Protein AF-A0A7W4KQS0-F1 (afdb_monomer_lite)

Radius of gyration: 31.92 Å; chains: 1; bounding box: 51×74×109 Å

pLDDT: mean 87.07, std 21.76, range [24.72, 98.94]

Foldseek 3Di:
DDWDWDWDQDPVVRDIDIDTDDDDDDDDDDDDDDDDDDDDDDPDDPPPPPPPPAAEAEQAEAALVDEAEFDANHEYEAYEYHNGEYHFDANGEYECYEYCAHEYEFDANGEYENYEPNAHEYEFEANGEYECYEDQAYEYEFEHNGEYENYEYNHYEYEFEHCGEYECYEYCAYEYEFEHLGEYEAYEYQAYEYEFEANGEYEAYEYQAHEYEFEANGEYECYEYNAHEYEFYANGEYECYEFAQHEYEFYANGEYENYEFHANGEYEFDANGEYECYEAAANGEYEFEQNGEYEQYHYHNGDYAYEPNGYYHYDPPDPDDPHPHDDDDD

Secondary structure (DSSP, 8-state):
----EEEEEETTTTEEEEEE-----------------------------PPPP--EEES-EEETT-EEEE-TT-EEES-EEEEEEEEE-TT-EEES-EEEEEEEEE-TT-EEES-EESSSEEEE-TT-EEES-EESSSEEEE-TT-EEES-EESSSEEEE-TT-EEES-EESSSEEEE-TT-EEES-EESSSEEEE-TT-EEES-EESSSEEEE-TT-EEES-EESSSEEEE-TT-EEES-EESSSEEEE-TT-EEES-EE-TT-EEEE-TT-EEES-EEETT-EEEE-TT-EEEEEEEEB-EEEE-TT-EEEE-TT-------------

Structure (mmCIF, N/CA/C/O backbone):
data_AF-A0A7W4KQS0-F1
#
_entry.id   AF-A0A7W4KQS0-F1
#
loop_
_atom_site.group_PDB
_atom_site.id
_atom_site.type_symbol
_atom_site.label_atom_id
_atom_site.label_alt_id
_atom_site.label_comp_id
_atom_site.label_asym_id
_atom_site.label_entity_id
_atom_site.label_seq_id
_atom_site.pdbx_PDB_ins_code
_atom_site.Cartn_x
_atom_site.Cartn_y
_atom_site.Cartn_z
_atom_site.occupancy
_atom_site.B_iso_or_equiv
_atom_site.auth_seq_id
_atom_site.auth_comp_id
_atom_site.auth_asym_id
_atom_site.auth_atom_id
_atom_site.pdbx_PDB_model_num
ATOM 1 N N . MET A 1 1 ? 22.056 -57.544 44.994 1.00 44.84 1 MET A N 1
ATOM 2 C CA . MET A 1 1 ? 21.827 -56.098 44.794 1.00 44.84 1 MET A CA 1
ATOM 3 C C . MET A 1 1 ? 20.562 -55.938 43.972 1.00 44.84 1 MET A C 1
ATOM 5 O O . MET A 1 1 ? 20.544 -56.426 42.859 1.00 44.84 1 MET A O 1
ATOM 9 N N . ASN A 1 2 ? 19.530 -55.319 44.543 1.00 31.83 2 ASN A N 1
ATOM 10 C CA . ASN A 1 2 ? 18.390 -54.721 43.844 1.00 31.83 2 ASN A CA 1
ATOM 11 C C . ASN A 1 2 ? 17.923 -53.579 44.751 1.00 31.83 2 ASN A C 1
ATOM 13 O O . ASN A 1 2 ? 17.575 -53.830 45.903 1.00 31.83 2 ASN A O 1
ATOM 17 N N . LYS A 1 3 ? 18.008 -52.330 44.287 1.00 49.84 3 LYS A N 1
ATOM 18 C CA . LYS A 1 3 ? 17.439 -51.177 44.993 1.00 49.84 3 LYS A CA 1
ATOM 19 C C . LYS A 1 3 ? 16.187 -50.768 44.232 1.00 49.84 3 LYS A C 1
ATOM 21 O O . LYS A 1 3 ? 16.281 -50.398 43.067 1.00 49.84 3 LYS A O 1
ATOM 26 N N . ILE A 1 4 ? 15.034 -50.905 44.876 1.00 47.75 4 ILE A N 1
ATOM 27 C CA . ILE A 1 4 ? 13.758 -50.407 44.362 1.00 47.75 4 ILE A CA 1
ATOM 28 C C . ILE A 1 4 ? 13.730 -48.901 44.646 1.00 47.75 4 ILE A C 1
ATOM 30 O O . ILE A 1 4 ? 14.029 -48.477 45.764 1.00 47.75 4 ILE A O 1
ATOM 34 N N . TYR A 1 5 ? 13.414 -48.103 43.630 1.00 61.62 5 TYR A N 1
ATOM 35 C CA . TYR A 1 5 ? 13.248 -46.655 43.729 1.00 61.62 5 TYR A CA 1
ATOM 36 C C . TYR A 1 5 ? 11.804 -46.303 43.381 1.00 61.62 5 TYR A C 1
ATOM 38 O O . TYR A 1 5 ? 11.276 -46.833 42.405 1.00 61.62 5 TYR A O 1
ATOM 46 N N . ASN A 1 6 ? 11.193 -45.399 44.150 1.00 60.53 6 ASN A N 1
ATOM 47 C CA . ASN A 1 6 ? 9.848 -44.890 43.877 1.00 60.53 6 ASN A CA 1
ATOM 48 C C . ASN A 1 6 ? 9.913 -43.410 43.501 1.00 60.53 6 ASN A C 1
ATOM 50 O O . ASN A 1 6 ? 10.622 -42.627 44.138 1.00 60.53 6 ASN A O 1
ATOM 54 N N . ILE A 1 7 ? 9.155 -43.036 42.474 1.00 71.50 7 ILE A N 1
ATOM 55 C CA . ILE A 1 7 ? 9.016 -41.657 42.007 1.00 71.50 7 ILE A CA 1
ATOM 56 C C . ILE A 1 7 ? 7.738 -41.087 42.619 1.00 71.50 7 ILE A C 1
ATOM 58 O O . ILE A 1 7 ? 6.666 -41.666 42.457 1.00 71.50 7 ILE A O 1
ATOM 62 N N . VAL A 1 8 ? 7.857 -39.978 43.349 1.00 65.56 8 VAL A N 1
ATOM 63 C CA . VAL A 1 8 ? 6.743 -39.356 44.077 1.00 65.56 8 VAL A CA 1
ATOM 64 C C . VAL A 1 8 ? 6.682 -37.868 43.741 1.00 65.56 8 VAL A C 1
ATOM 66 O O . VAL A 1 8 ? 7.715 -37.211 43.602 1.00 65.56 8 VAL A O 1
ATOM 69 N N . TRP A 1 9 ? 5.471 -37.341 43.572 1.00 74.75 9 TRP A N 1
ATOM 70 C CA . TRP A 1 9 ? 5.233 -35.928 43.286 1.00 74.75 9 TRP A CA 1
ATOM 71 C C . TRP A 1 9 ? 5.458 -35.083 44.541 1.00 74.75 9 TRP A C 1
ATOM 73 O O . TRP A 1 9 ? 4.923 -35.404 45.604 1.00 74.75 9 TRP A O 1
ATOM 83 N N . ASN A 1 10 ? 6.249 -34.012 44.435 1.00 68.12 10 ASN A N 1
ATOM 84 C CA . ASN A 1 10 ? 6.471 -33.072 45.531 1.00 68.12 10 ASN A CA 1
ATOM 85 C C . ASN A 1 10 ? 5.689 -31.770 45.300 1.00 68.12 10 ASN A C 1
ATOM 87 O O . ASN A 1 10 ? 6.094 -30.922 44.506 1.00 68.12 10 ASN A O 1
ATOM 91 N N . GLU A 1 11 ? 4.607 -31.601 46.059 1.00 49.47 11 GLU A N 1
ATOM 92 C CA . GLU A 1 11 ? 3.700 -30.442 46.019 1.00 49.47 11 GLU A CA 1
ATOM 93 C C . GLU A 1 11 ? 4.391 -29.100 46.337 1.00 49.47 11 GLU A C 1
ATOM 95 O O . GLU A 1 11 ? 3.968 -28.060 45.847 1.00 49.47 11 GLU A O 1
ATOM 100 N N . SER A 1 12 ? 5.473 -29.099 47.125 1.00 59.69 12 SER A N 1
ATOM 101 C CA . SER A 1 12 ? 6.178 -27.861 47.509 1.00 59.69 12 SER A CA 1
ATOM 102 C C . SER A 1 12 ? 7.106 -27.320 46.421 1.00 59.69 12 SER A C 1
ATOM 104 O O . SER A 1 12 ? 7.375 -26.122 46.385 1.00 59.69 12 SER A O 1
ATOM 106 N N . SER A 1 13 ? 7.594 -28.194 45.537 1.00 63.41 13 SER A N 1
ATOM 107 C CA . SER A 1 13 ? 8.520 -27.836 44.458 1.00 63.41 13 SER A CA 1
ATOM 108 C C . SER A 1 13 ? 7.925 -28.011 43.060 1.00 63.41 13 SER A C 1
ATOM 110 O O . SER A 1 13 ? 8.584 -27.652 42.093 1.00 63.41 13 SER A O 1
ATOM 112 N N . GLY A 1 14 ? 6.723 -28.586 42.931 1.00 76.12 14 GLY A N 1
ATOM 113 C CA . GLY A 1 14 ? 6.042 -28.798 41.649 1.00 76.12 14 GLY A CA 1
ATOM 114 C C . GLY A 1 14 ? 6.757 -29.769 40.702 1.00 76.12 14 GLY A C 1
ATOM 115 O O . GLY A 1 14 ? 6.678 -29.596 39.489 1.00 76.12 14 GLY A O 1
ATOM 116 N N . MET A 1 15 ? 7.497 -30.757 41.225 1.00 76.12 15 MET A N 1
ATOM 117 C CA . MET A 1 15 ? 8.273 -31.701 40.403 1.00 76.12 15 MET A CA 1
ATOM 118 C C . MET A 1 15 ? 8.249 -33.134 40.958 1.00 76.12 15 MET A C 1
ATOM 120 O O . MET A 1 15 ? 8.078 -33.345 42.162 1.00 76.12 15 MET A O 1
ATOM 124 N N . TRP A 1 16 ? 8.479 -34.124 40.084 1.00 67.19 16 TRP A N 1
ATOM 125 C CA . TRP A 1 16 ? 8.639 -35.538 40.450 1.00 67.19 16 TRP A CA 1
ATOM 126 C C . TRP A 1 16 ? 10.042 -35.816 41.003 1.00 67.19 16 TRP A C 1
ATOM 128 O O . TRP A 1 16 ? 11.041 -35.489 40.364 1.00 67.19 16 TRP A O 1
ATOM 138 N N . VAL A 1 17 ? 10.129 -36.455 42.173 1.00 71.44 17 VAL A N 1
ATOM 139 C CA . VAL A 1 17 ? 11.400 -36.746 42.856 1.00 71.44 17 VAL A CA 1
ATOM 140 C C . VAL A 1 17 ? 11.534 -38.244 43.128 1.00 71.44 17 VAL A C 1
ATOM 142 O O . VAL A 1 17 ? 10.581 -38.906 43.541 1.00 71.44 17 VAL A O 1
ATOM 145 N N . VAL A 1 18 ? 12.732 -38.790 42.903 1.00 64.12 18 VAL A N 1
ATOM 146 C CA . VAL A 1 18 ? 13.055 -40.198 43.173 1.00 64.12 18 VAL A CA 1
ATOM 147 C C . VAL A 1 18 ? 13.467 -40.357 44.634 1.00 64.12 18 VAL A C 1
ATOM 149 O O . VAL A 1 18 ? 14.407 -39.707 45.090 1.00 64.12 18 VAL A O 1
ATOM 152 N N . THR A 1 19 ? 12.809 -41.251 45.369 1.00 60.16 19 THR A N 1
ATOM 153 C CA . THR A 1 19 ? 13.154 -41.556 46.765 1.00 60.16 19 THR A CA 1
ATOM 154 C C . THR A 1 19 ? 13.529 -43.031 46.920 1.00 60.16 19 THR A C 1
ATOM 156 O O . THR A 1 19 ? 12.942 -43.908 46.279 1.00 60.16 19 THR A O 1
ATOM 159 N N . SER A 1 20 ? 14.543 -43.314 47.746 1.00 51.22 20 SER A N 1
ATOM 160 C CA . SER A 1 20 ? 14.941 -44.679 48.112 1.00 51.22 20 SER A CA 1
ATOM 161 C C . SER A 1 20 ? 14.569 -44.960 49.563 1.00 51.22 20 SER A C 1
ATOM 163 O O . SER A 1 20 ? 14.959 -44.208 50.458 1.00 51.22 20 SER A O 1
ATOM 165 N N . GLU A 1 21 ? 13.855 -46.050 49.811 1.00 50.97 21 GLU A N 1
ATOM 166 C CA . GLU A 1 21 ? 13.375 -46.407 51.143 1.00 50.97 21 GLU A CA 1
ATOM 167 C C . GLU A 1 21 ? 14.470 -47.130 51.952 1.00 50.97 21 GLU A C 1
ATOM 169 O O . GLU A 1 21 ? 14.847 -48.247 51.608 1.00 50.97 21 GLU A O 1
ATOM 174 N N . LEU A 1 22 ? 15.000 -46.502 53.017 1.00 40.97 22 LEU A N 1
ATOM 175 C CA . LEU A 1 22 ? 15.737 -47.178 54.105 1.00 40.97 22 LEU A CA 1
ATOM 176 C C . LEU A 1 22 ? 15.765 -46.339 55.413 1.00 40.97 22 LEU A C 1
ATOM 178 O O . LEU A 1 22 ? 16.566 -45.429 55.591 1.00 40.97 22 LEU A O 1
ATOM 182 N N . THR A 1 23 ? 14.863 -46.713 56.333 1.00 34.22 23 THR A N 1
ATOM 183 C CA . THR A 1 23 ? 14.974 -46.766 57.818 1.00 34.22 23 THR A CA 1
ATOM 184 C C . THR A 1 23 ? 15.380 -45.540 58.679 1.00 34.22 23 THR A C 1
ATOM 186 O O . THR A 1 23 ? 16.550 -45.262 58.898 1.00 34.22 23 THR A O 1
ATOM 189 N N . ARG A 1 24 ? 14.358 -44.933 59.314 1.00 35.38 24 ARG A N 1
ATOM 190 C CA . ARG A 1 24 ? 14.141 -44.594 60.758 1.00 35.38 24 ARG A CA 1
ATOM 191 C C . ARG A 1 24 ? 15.343 -44.373 61.735 1.00 35.38 24 ARG A C 1
ATOM 193 O O . ARG A 1 24 ? 16.057 -45.322 62.033 1.00 35.38 24 ARG A O 1
ATOM 200 N N . LYS A 1 25 ? 15.294 -43.230 62.472 1.00 32.34 25 LYS A N 1
ATOM 201 C CA . LYS A 1 25 ? 15.293 -43.050 63.971 1.00 32.34 25 LYS A CA 1
ATOM 202 C C . LYS A 1 25 ? 16.397 -42.144 64.608 1.00 32.34 25 LYS A C 1
ATOM 204 O O . LYS A 1 25 ? 17.573 -42.456 64.523 1.00 32.34 25 LYS A O 1
ATOM 209 N N . GLY A 1 26 ? 15.957 -41.143 65.405 1.00 28.97 26 GLY A N 1
ATOM 210 C CA . GLY A 1 26 ? 16.701 -40.391 66.464 1.00 28.97 26 GLY A CA 1
ATOM 211 C C . GLY A 1 26 ? 17.359 -39.083 65.980 1.00 28.97 26 GLY A C 1
ATOM 212 O O . GLY A 1 26 ? 18.037 -39.125 64.973 1.00 28.97 26 GLY A O 1
ATOM 213 N N . GLY A 1 27 ? 17.206 -37.864 66.527 1.00 28.41 27 GLY A N 1
ATOM 214 C CA . GLY A 1 27 ? 17.034 -37.303 67.887 1.00 28.41 27 GLY A CA 1
ATOM 215 C C . GLY A 1 27 ? 18.113 -36.192 68.029 1.00 28.41 27 GLY A C 1
ATOM 216 O O . GLY A 1 27 ? 19.274 -36.503 67.837 1.00 28.41 27 GLY A O 1
ATOM 217 N N . GLN A 1 28 ? 17.848 -34.884 68.190 1.00 31.34 28 GLN A N 1
ATOM 218 C CA . GLN A 1 28 ? 17.479 -34.173 69.427 1.00 31.34 28 GLN A CA 1
ATOM 219 C C . GLN A 1 28 ? 17.045 -32.696 69.174 1.00 31.34 28 GLN A C 1
ATOM 221 O O . GLN A 1 28 ? 17.641 -31.996 68.366 1.00 31.34 28 GLN A O 1
ATOM 226 N N . ARG A 1 29 ? 16.014 -32.274 69.940 1.00 32.28 29 ARG A N 1
ATOM 227 C CA . ARG A 1 29 ? 15.733 -31.015 70.706 1.00 32.28 29 ARG A CA 1
ATOM 228 C C . ARG A 1 29 ? 16.599 -29.746 70.490 1.00 32.28 29 ARG A C 1
ATOM 230 O O . ARG A 1 29 ? 17.791 -29.855 70.300 1.00 32.28 29 ARG A O 1
ATOM 237 N N . HIS A 1 30 ? 16.174 -28.496 70.738 1.00 29.03 30 HIS A N 1
ATOM 238 C CA . HIS A 1 30 ? 14.922 -27.775 71.059 1.00 29.03 30 HIS A CA 1
ATOM 239 C C . HIS A 1 30 ? 15.291 -26.269 71.003 1.00 29.03 30 HIS A C 1
ATOM 241 O O . HIS A 1 30 ? 16.244 -25.876 71.673 1.00 29.03 30 HIS A O 1
ATOM 247 N N . ARG A 1 31 ? 14.492 -25.396 70.378 1.00 31.22 31 ARG A N 1
ATOM 248 C CA . ARG A 1 31 ? 14.359 -24.000 70.840 1.00 31.22 31 ARG A CA 1
ATOM 249 C C . ARG A 1 31 ? 12.884 -23.617 70.853 1.00 31.22 31 ARG A C 1
ATOM 251 O O . ARG A 1 31 ? 12.209 -23.630 69.832 1.00 31.22 31 ARG A O 1
ATOM 258 N N . LYS A 1 32 ? 12.389 -23.349 72.063 1.00 29.34 32 LYS A N 1
ATOM 259 C CA . LYS A 1 32 ? 11.059 -22.808 72.347 1.00 29.34 32 LYS A CA 1
ATOM 260 C C . LYS A 1 32 ? 11.059 -21.315 72.020 1.00 29.34 32 LYS A C 1
ATOM 262 O O . LYS A 1 32 ? 11.853 -20.592 72.611 1.00 29.34 32 LYS A O 1
ATOM 267 N N . ILE A 1 33 ? 10.094 -20.857 71.229 1.00 36.62 33 ILE A N 1
ATOM 268 C CA . ILE A 1 33 ? 9.476 -19.540 71.423 1.00 36.62 33 ILE A CA 1
ATOM 269 C C . ILE A 1 33 ? 7.967 -19.775 71.530 1.00 36.62 33 ILE A C 1
ATOM 271 O O . ILE A 1 33 ? 7.363 -20.477 70.721 1.00 36.62 33 ILE A O 1
ATOM 275 N N . LYS A 1 34 ? 7.395 -19.288 72.634 1.00 27.72 34 LYS A N 1
ATOM 276 C CA . LYS A 1 34 ? 5.985 -19.415 73.004 1.00 27.72 34 LYS A CA 1
ATOM 277 C C . LYS A 1 34 ? 5.159 -18.321 72.312 1.00 27.72 34 LYS A C 1
ATOM 279 O O . LYS A 1 34 ? 5.467 -17.153 72.476 1.00 27.72 34 LYS A O 1
ATOM 284 N N . ARG A 1 35 ? 4.077 -18.767 71.666 1.00 32.47 35 ARG A N 1
ATOM 285 C CA . ARG A 1 35 ? 2.694 -18.242 71.657 1.00 32.47 35 ARG A CA 1
ATOM 286 C C . ARG A 1 35 ? 2.461 -16.723 71.566 1.00 32.47 35 ARG A C 1
ATOM 288 O O . ARG A 1 35 ? 2.586 -16.028 72.566 1.00 32.47 35 ARG A O 1
ATOM 295 N N . THR A 1 36 ? 1.758 -16.344 70.503 1.00 31.89 36 THR A N 1
ATOM 296 C CA . THR A 1 36 ? 0.492 -15.599 70.597 1.00 31.89 36 THR A CA 1
ATOM 297 C C . THR A 1 36 ? -0.512 -16.234 69.636 1.00 31.89 36 THR A C 1
ATOM 299 O O . THR A 1 36 ? -0.218 -16.449 68.465 1.00 31.89 36 THR A O 1
ATOM 302 N N . MET A 1 37 ? -1.676 -16.623 70.160 1.00 34.81 37 MET A N 1
ATOM 303 C CA . MET A 1 37 ? -2.838 -16.961 69.344 1.00 34.81 37 MET A CA 1
ATOM 304 C C . MET A 1 37 ? -3.476 -15.661 68.860 1.00 34.81 37 MET A C 1
ATOM 306 O O . MET A 1 37 ? -3.710 -14.772 69.675 1.00 34.81 37 MET A O 1
ATOM 310 N N . LEU A 1 38 ? -3.857 -15.612 67.588 1.00 24.72 38 LEU A N 1
ATOM 311 C CA . LEU A 1 38 ? -5.067 -14.912 67.181 1.00 24.72 38 LEU A CA 1
ATOM 312 C C . LEU A 1 38 ? -5.765 -15.782 66.133 1.00 24.72 38 LEU A C 1
ATOM 314 O O . LEU A 1 38 ? -5.392 -15.808 64.966 1.00 24.72 38 LEU A O 1
ATOM 318 N N . ALA A 1 39 ? -6.735 -16.569 66.595 1.00 35.78 39 ALA A N 1
ATOM 319 C CA . ALA A 1 39 ? -7.741 -17.153 65.728 1.00 35.78 39 ALA A CA 1
ATOM 320 C C . ALA A 1 39 ? -8.746 -16.040 65.403 1.00 35.78 39 ALA A C 1
ATOM 322 O O . ALA A 1 39 ? -9.428 -15.547 66.299 1.00 35.78 39 ALA A O 1
ATOM 323 N N . GLY A 1 40 ? -8.797 -15.629 64.139 1.00 30.59 40 GLY A N 1
ATOM 324 C CA . GLY A 1 40 ? -9.720 -14.624 63.628 1.00 30.59 40 GLY A CA 1
ATOM 325 C C . GLY A 1 40 ? -9.974 -14.862 62.144 1.00 30.59 40 GLY A C 1
ATOM 326 O O . GLY A 1 40 ? -9.218 -14.390 61.310 1.00 30.59 40 GLY A O 1
ATOM 327 N N . LEU A 1 41 ? -10.991 -15.676 61.862 1.00 36.31 41 LEU A N 1
ATOM 328 C CA . LEU A 1 41 ? -11.893 -15.605 60.709 1.00 36.31 41 LEU A CA 1
ATOM 329 C C . LEU A 1 41 ? -11.372 -14.892 59.440 1.00 36.31 41 LEU A C 1
ATOM 331 O O . LEU A 1 41 ? -11.550 -13.688 59.327 1.00 36.31 41 LEU A O 1
ATOM 335 N N . ILE A 1 42 ? -10.898 -15.648 58.442 1.00 39.81 42 ILE A N 1
ATOM 336 C CA . ILE A 1 42 ? -11.199 -15.370 57.025 1.00 39.81 42 ILE A CA 1
ATOM 337 C C . ILE A 1 42 ? -11.419 -16.718 56.318 1.00 39.81 42 ILE A C 1
ATOM 339 O O . ILE A 1 42 ? -10.522 -17.310 55.723 1.00 39.81 42 ILE A O 1
ATOM 343 N N . ALA A 1 43 ? -12.644 -17.228 56.428 1.00 39.59 43 ALA A N 1
ATOM 344 C CA . ALA A 1 43 ? -13.259 -17.929 55.312 1.00 39.59 43 ALA A CA 1
ATOM 345 C C . ALA A 1 43 ? -13.774 -16.835 54.360 1.00 39.59 43 ALA A C 1
ATOM 347 O O . ALA A 1 43 ? -14.562 -15.992 54.781 1.00 39.59 43 ALA A O 1
ATOM 348 N N . GLY A 1 44 ? -13.291 -16.818 53.118 1.00 40.25 44 GLY A N 1
ATOM 349 C CA . GLY A 1 44 ? -13.594 -15.797 52.108 1.00 40.25 44 GLY A CA 1
ATOM 350 C C . GLY A 1 44 ? -12.293 -15.216 51.564 1.00 40.25 44 GLY A C 1
ATOM 351 O O . GLY A 1 44 ? -11.671 -14.380 52.190 1.00 40.25 44 GLY A O 1
ATOM 352 N N . LEU A 1 45 ? -11.777 -15.647 50.423 1.00 41.41 45 LEU A N 1
ATOM 353 C CA . LEU A 1 45 ? -12.357 -15.212 49.165 1.00 41.41 45 LEU A CA 1
ATOM 354 C C . LEU A 1 45 ? -11.814 -16.078 48.011 1.00 41.41 45 LEU A C 1
ATOM 356 O O . LEU A 1 45 ? -11.139 -15.586 47.117 1.00 41.41 45 LEU A O 1
ATOM 360 N N . MET A 1 46 ? -12.113 -17.377 47.995 1.00 42.81 46 MET A N 1
ATOM 361 C CA . MET A 1 46 ? -12.291 -18.022 46.691 1.00 42.81 46 MET A CA 1
ATOM 362 C C . MET A 1 46 ? -13.663 -17.556 46.215 1.00 42.81 46 MET A C 1
ATOM 364 O O . MET A 1 46 ? -14.662 -18.236 46.451 1.00 42.81 46 MET A O 1
ATOM 368 N N . LEU A 1 47 ? -13.736 -16.342 45.650 1.00 43.25 47 LEU A N 1
ATOM 369 C CA . LEU A 1 47 ? -14.883 -16.029 44.810 1.00 43.25 47 LEU A CA 1
ATOM 370 C C . LEU A 1 47 ? -14.900 -17.146 43.764 1.00 43.25 47 LEU A C 1
ATOM 372 O O . LEU A 1 47 ? -13.867 -17.356 43.119 1.00 43.25 47 LEU A O 1
ATOM 376 N N . PRO A 1 48 ? -16.008 -17.881 43.574 1.00 40.53 48 PRO A N 1
ATOM 377 C CA . PRO A 1 48 ? -16.187 -18.491 42.274 1.00 40.53 48 PRO A CA 1
ATOM 378 C C . PRO A 1 48 ? -15.983 -17.344 41.284 1.00 40.53 48 PRO A C 1
ATOM 380 O O . PRO A 1 48 ? -16.593 -16.284 41.447 1.00 40.53 48 PRO A O 1
ATOM 383 N N . THR A 1 49 ? -15.083 -17.500 40.317 1.00 44.06 49 THR A N 1
ATOM 384 C CA . THR A 1 49 ? -15.116 -16.659 39.126 1.00 44.06 49 THR A CA 1
ATOM 385 C C . THR A 1 49 ? -16.448 -16.979 38.470 1.00 44.06 49 THR A C 1
ATOM 387 O O . THR A 1 49 ? -16.556 -17.885 37.646 1.00 44.06 49 THR A O 1
ATOM 390 N N . VAL A 1 50 ? -17.504 -16.324 38.946 1.00 49.53 50 VAL A N 1
ATOM 391 C CA . VAL A 1 50 ? -18.762 -16.228 38.233 1.00 49.53 50 VAL A CA 1
ATOM 392 C C . VAL A 1 50 ? -18.332 -15.714 36.866 1.00 49.53 50 VAL A C 1
ATOM 394 O O . VAL A 1 50 ? -17.591 -14.724 36.843 1.00 49.53 50 VAL A O 1
ATOM 397 N N . PRO A 1 51 ? -18.663 -16.398 35.758 1.00 58.06 51 PRO A N 1
ATOM 398 C CA . PRO A 1 51 ? -18.357 -15.854 34.447 1.00 58.06 51 PRO A CA 1
ATOM 399 C C . PRO A 1 51 ? -18.864 -14.417 34.457 1.00 58.06 51 PRO A C 1
ATOM 401 O O . PRO A 1 51 ? -20.030 -14.193 34.795 1.00 58.06 51 PRO A O 1
ATOM 404 N N . ALA A 1 52 ? -17.964 -13.453 34.234 1.00 62.47 52 ALA A N 1
ATOM 405 C CA . ALA A 1 52 ? -18.373 -12.068 34.099 1.00 62.47 52 ALA A CA 1
ATOM 406 C C . ALA A 1 52 ? -19.476 -12.080 33.040 1.00 62.47 52 ALA A C 1
ATOM 408 O O . ALA A 1 52 ? -19.275 -12.603 31.943 1.00 62.47 52 ALA A O 1
ATOM 409 N N . LEU A 1 53 ? -20.684 -11.670 33.431 1.00 75.69 53 LEU A N 1
ATOM 410 C CA . LEU A 1 53 ? -21.810 -11.633 32.512 1.00 75.69 53 LEU A CA 1
ATOM 411 C C . LEU A 1 53 ? -21.398 -10.715 31.368 1.00 75.69 53 LEU A C 1
ATOM 413 O O . LEU A 1 53 ? -21.126 -9.544 31.616 1.00 75.69 53 LEU A O 1
ATOM 417 N N . ALA A 1 54 ? -21.338 -11.273 30.161 1.00 86.94 54 ALA A N 1
ATOM 418 C CA . ALA A 1 54 ? -21.129 -10.531 28.929 1.00 86.94 54 ALA A CA 1
ATOM 419 C C . ALA A 1 54 ? -22.030 -9.290 28.916 1.00 86.94 54 ALA A C 1
ATOM 421 O O . ALA A 1 54 ? -23.258 -9.408 28.997 1.00 86.94 54 ALA A O 1
ATOM 422 N N . GLN A 1 55 ? -21.426 -8.107 28.863 1.00 94.94 55 GLN A N 1
ATOM 423 C CA . GLN A 1 55 ? -22.144 -6.842 28.819 1.00 94.94 55 GLN A CA 1
ATOM 424 C C . GLN A 1 55 ? -22.359 -6.400 27.377 1.00 94.94 55 GLN A C 1
ATOM 426 O O . GLN A 1 55 ? -21.520 -6.614 26.506 1.00 94.94 55 GLN A O 1
ATOM 431 N N . VAL A 1 56 ? -23.489 -5.739 27.131 1.00 97.12 56 VAL A N 1
ATOM 432 C CA . VAL A 1 56 ? -23.787 -5.119 25.839 1.00 97.12 56 VAL A CA 1
ATOM 433 C C . VAL A 1 56 ? -23.908 -3.613 26.029 1.00 97.12 56 VAL A C 1
ATOM 435 O O . VAL A 1 56 ? -24.749 -3.140 26.797 1.00 97.12 56 VAL A O 1
ATOM 438 N N . PHE A 1 57 ? -23.069 -2.861 25.323 1.00 97.38 57 PHE A N 1
ATOM 439 C CA . PHE A 1 57 ? -23.032 -1.404 25.340 1.00 97.38 57 PHE A CA 1
ATOM 440 C C . PHE A 1 57 ? -23.541 -0.862 24.008 1.00 97.38 57 PHE A C 1
ATOM 442 O O . PHE A 1 57 ? -22.935 -1.107 22.976 1.00 97.38 57 PHE A O 1
ATOM 449 N N . ASN A 1 58 ? -24.623 -0.088 24.028 1.00 97.94 58 ASN A N 1
ATOM 450 C CA . ASN A 1 58 ? -25.172 0.531 22.821 1.00 97.94 58 ASN A CA 1
ATOM 451 C C . ASN A 1 58 ? -25.028 2.050 22.894 1.00 97.94 58 ASN A C 1
ATOM 453 O O . ASN A 1 58 ? -25.247 2.635 23.962 1.00 97.94 58 ASN A O 1
ATOM 457 N N . ASP A 1 59 ? -24.665 2.651 21.760 1.00 97.88 59 ASP A N 1
ATOM 458 C CA . ASP A 1 59 ? -24.722 4.093 21.497 1.00 97.88 59 ASP A CA 1
ATOM 459 C C . ASP A 1 59 ? -23.964 4.926 22.548 1.00 97.88 59 ASP A C 1
ATOM 461 O O . ASP A 1 59 ? -24.423 5.965 23.029 1.00 97.88 59 ASP A O 1
ATOM 465 N N . LYS A 1 60 ? -22.800 4.426 22.977 1.00 98.00 60 LYS A N 1
ATOM 466 C CA . LYS A 1 60 ? -21.960 5.106 23.968 1.00 98.00 60 LYS A CA 1
ATOM 467 C C . LYS A 1 60 ? -21.139 6.205 23.318 1.00 98.00 60 LYS A C 1
ATOM 469 O O . LYS A 1 60 ? -20.586 6.003 22.246 1.00 98.00 60 LYS A O 1
ATOM 474 N N . ILE A 1 61 ? -21.016 7.332 24.009 1.00 98.12 61 ILE A N 1
ATOM 475 C CA . ILE A 1 61 ? -20.133 8.434 23.624 1.00 98.12 61 ILE A CA 1
ATOM 476 C C . ILE A 1 61 ? -18.976 8.467 24.618 1.00 98.12 61 ILE A C 1
ATOM 478 O O . ILE A 1 61 ? -19.217 8.485 25.826 1.00 98.12 61 ILE A O 1
ATOM 482 N N . LEU A 1 62 ? -17.749 8.445 24.103 1.00 98.06 62 LEU A N 1
ATOM 483 C CA . LEU A 1 62 ? -16.520 8.525 24.878 1.00 98.06 62 LEU A CA 1
ATOM 484 C C . LEU A 1 62 ? -15.840 9.874 24.624 1.00 98.06 62 LEU A C 1
ATOM 486 O O . LEU A 1 62 ? -15.189 10.061 23.597 1.00 98.06 62 LEU A O 1
ATOM 490 N N . ASP A 1 63 ? -16.008 10.812 25.551 1.00 96.75 63 ASP A N 1
ATOM 491 C CA . ASP A 1 63 ? -15.299 12.095 25.573 1.00 96.75 63 ASP A CA 1
ATOM 492 C C . ASP A 1 63 ? -13.894 11.979 26.196 1.00 96.75 63 ASP A C 1
ATOM 494 O O . ASP A 1 63 ? -13.541 10.941 26.758 1.00 96.75 63 ASP A O 1
ATOM 498 N N . TYR A 1 64 ? -13.123 13.071 26.158 1.00 94.38 64 TYR A N 1
ATOM 499 C CA . TYR A 1 64 ? -11.756 13.202 26.696 1.00 94.38 64 TYR A CA 1
ATOM 500 C C . TYR A 1 64 ? -11.520 12.690 28.126 1.00 94.38 64 TYR A C 1
ATOM 502 O O . TYR A 1 64 ? -10.372 12.495 28.520 1.00 94.38 64 TYR A O 1
ATOM 510 N N . SER A 1 65 ? -12.566 12.534 28.935 1.00 92.69 65 SER A N 1
ATOM 511 C CA . SER A 1 65 ? -12.467 12.100 30.331 1.00 92.69 65 SER A CA 1
ATOM 512 C C . SER A 1 65 ? -12.924 10.662 30.559 1.00 92.69 65 SER A C 1
ATOM 514 O O . SER A 1 65 ? -12.914 10.180 31.694 1.00 92.69 65 SER A O 1
ATOM 516 N N . SER A 1 66 ? -13.341 9.978 29.496 1.00 96.19 66 SER A N 1
ATOM 517 C CA . SER A 1 66 ? -14.021 8.696 29.584 1.00 96.19 66 SER A CA 1
ATOM 518 C C . SER A 1 66 ? -13.323 7.613 28.773 1.00 96.19 66 SER A C 1
ATOM 520 O O . SER A 1 66 ? -12.743 7.846 27.710 1.00 96.19 66 SER A O 1
ATOM 522 N N . SER A 1 67 ? -13.409 6.395 29.294 1.00 97.44 67 SER A N 1
ATOM 523 C CA . SER A 1 67 ? -12.924 5.207 28.618 1.00 97.44 67 SER A CA 1
ATOM 524 C C . SER A 1 67 ? -13.909 4.054 28.753 1.00 97.44 67 SER A C 1
ATOM 526 O O . SER A 1 67 ? -14.753 4.013 29.652 1.00 97.44 67 SER A O 1
ATOM 528 N N . MET A 1 68 ? -13.804 3.112 27.825 1.00 98.12 68 MET A N 1
ATOM 529 C CA . MET A 1 68 ? -14.559 1.867 27.820 1.00 98.12 68 MET A CA 1
ATOM 530 C C . MET A 1 68 ? -13.594 0.702 27.664 1.00 98.12 68 MET A C 1
ATOM 532 O O . MET A 1 68 ? -12.713 0.742 26.812 1.00 98.12 68 MET A O 1
ATOM 536 N N . SER A 1 69 ? -13.796 -0.361 28.436 1.00 98.06 69 SER A N 1
ATOM 537 C CA . SER A 1 69 ? -13.068 -1.617 28.268 1.00 98.06 69 SER A CA 1
ATOM 538 C C . SER A 1 69 ? -14.043 -2.744 27.964 1.00 98.06 69 SER A C 1
ATOM 540 O O . SER A 1 69 ? -15.017 -2.927 28.691 1.00 98.06 69 SER A O 1
ATOM 542 N N . LEU A 1 70 ? -13.767 -3.493 26.900 1.00 97.94 70 LEU A N 1
ATOM 543 C CA . LEU A 1 70 ? -14.513 -4.677 26.487 1.00 97.94 70 LEU A CA 1
ATOM 544 C C . LEU A 1 70 ? -13.651 -5.907 26.751 1.00 97.94 70 LEU A C 1
ATOM 546 O O . LEU A 1 70 ? -12.564 -6.043 26.187 1.00 97.94 70 LEU A O 1
ATOM 550 N N . SER A 1 71 ? -14.126 -6.780 27.631 1.00 96.88 71 SER A N 1
ATOM 551 C CA . SER A 1 71 ? -13.486 -8.049 27.976 1.00 96.88 71 SER A CA 1
ATOM 552 C C . SER A 1 71 ? -14.221 -9.225 27.329 1.00 96.88 71 SER A C 1
ATOM 554 O O . SER A 1 71 ? -15.123 -9.042 26.515 1.00 96.88 71 SER A O 1
ATOM 556 N N . ALA A 1 72 ? -13.831 -10.451 27.680 1.00 96.69 72 ALA A N 1
ATOM 557 C CA . ALA A 1 72 ? -14.404 -11.666 27.117 1.00 96.69 72 ALA A CA 1
ATOM 558 C C . ALA A 1 72 ? -15.941 -11.698 27.210 1.00 96.69 72 ALA A C 1
ATOM 560 O O . ALA A 1 72 ? -16.508 -11.730 28.301 1.00 96.69 72 ALA A O 1
ATOM 561 N N . GLY A 1 73 ? -16.596 -11.738 26.048 1.00 94.75 73 GLY A N 1
ATOM 562 C CA . GLY A 1 73 ? -18.050 -11.761 25.908 1.00 94.75 73 GLY A CA 1
ATOM 563 C C . GLY A 1 73 ? -18.697 -10.379 25.806 1.00 94.75 73 GLY A C 1
ATOM 564 O O . GLY A 1 73 ? -19.824 -10.292 25.324 1.00 94.75 73 GLY A O 1
ATOM 565 N N . ASP A 1 74 ? -18.006 -9.306 26.194 1.00 98.19 74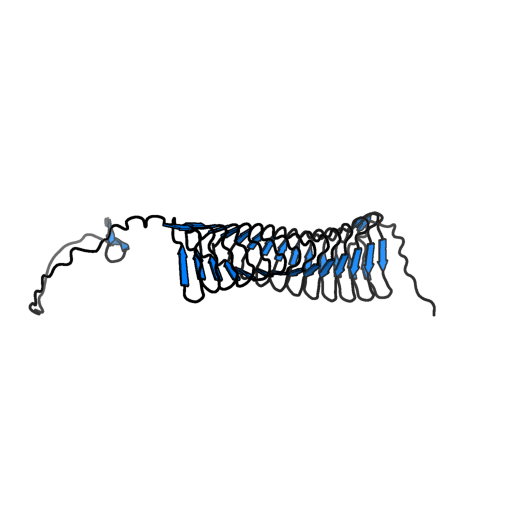 ASP A N 1
ATOM 566 C CA . ASP A 1 74 ? -18.548 -7.956 26.080 1.00 98.19 74 ASP A CA 1
ATOM 567 C C . ASP A 1 74 ? -18.673 -7.540 24.610 1.00 98.19 74 ASP A C 1
ATOM 569 O O . ASP A 1 74 ? -17.812 -7.831 23.775 1.00 98.19 74 ASP A O 1
ATOM 573 N N . SER A 1 75 ? -19.751 -6.829 24.291 1.00 98.19 75 SER A N 1
ATOM 574 C CA . SER A 1 75 ? -20.005 -6.279 22.960 1.00 98.19 75 SER A CA 1
ATOM 575 C C . SER A 1 75 ? -20.380 -4.805 23.046 1.00 98.19 75 SER A C 1
ATOM 577 O O . SER A 1 75 ? -21.199 -4.418 23.878 1.00 98.19 75 SER A O 1
ATOM 579 N N . ALA A 1 76 ? -19.820 -3.983 22.165 1.00 98.62 76 ALA A N 1
ATOM 580 C CA . ALA A 1 76 ? -20.221 -2.594 21.991 1.00 98.62 76 ALA A CA 1
ATOM 581 C C . ALA A 1 76 ? -20.735 -2.345 20.574 1.00 98.62 76 ALA A C 1
ATOM 583 O O . ALA A 1 76 ? -20.107 -2.770 19.608 1.00 98.62 76 ALA A O 1
ATOM 584 N N . PHE A 1 77 ? -21.838 -1.614 20.458 1.00 98.69 77 PHE A N 1
ATOM 585 C CA . PHE A 1 77 ? -22.457 -1.217 19.198 1.00 98.69 77 PHE A CA 1
ATOM 586 C C . PHE A 1 77 ? -22.549 0.305 19.124 1.00 98.69 77 PHE A C 1
ATOM 588 O O . PHE A 1 77 ? -22.929 0.953 20.104 1.00 98.69 77 PHE A O 1
ATOM 595 N N . ASN A 1 78 ? -22.219 0.870 17.960 1.00 98.44 78 ASN A N 1
ATOM 596 C CA . ASN A 1 78 ? -22.365 2.298 17.654 1.00 98.44 78 ASN A CA 1
ATOM 597 C C . ASN A 1 78 ? -21.660 3.215 18.667 1.00 98.44 78 ASN A C 1
ATOM 599 O O . ASN A 1 78 ? -22.190 4.248 19.080 1.00 98.44 78 ASN A O 1
ATOM 603 N N . THR A 1 79 ? -20.473 2.822 19.132 1.00 98.69 79 THR A N 1
ATOM 604 C CA . THR A 1 79 ? -19.709 3.681 20.044 1.00 98.69 79 THR A CA 1
ATOM 605 C C . THR A 1 79 ? -19.163 4.880 19.273 1.00 98.69 79 THR A C 1
ATOM 607 O O . THR A 1 79 ? -18.558 4.704 18.225 1.00 98.69 79 THR A O 1
ATOM 610 N N . THR A 1 80 ? -19.342 6.093 19.781 1.00 98.69 80 THR A N 1
ATOM 611 C CA . THR A 1 80 ? -18.701 7.304 19.258 1.00 98.69 80 THR A CA 1
ATOM 612 C C . THR A 1 80 ? -17.555 7.697 20.179 1.00 98.69 80 THR A C 1
ATOM 614 O O . THR A 1 80 ? -17.771 7.908 21.368 1.00 98.69 80 THR A O 1
ATOM 617 N N . ILE A 1 81 ? -16.344 7.807 19.647 1.00 98.75 81 ILE A N 1
ATOM 618 C CA . ILE A 1 81 ? -15.158 8.272 20.365 1.00 98.75 81 ILE A CA 1
ATOM 619 C C . ILE A 1 81 ? -14.880 9.709 19.921 1.00 98.75 81 ILE A C 1
ATOM 621 O O . ILE A 1 81 ? -14.579 9.964 18.755 1.00 98.75 81 ILE A O 1
ATOM 625 N N . ASP A 1 82 ? -15.032 10.648 20.851 1.00 98.12 82 ASP A N 1
ATOM 626 C CA . ASP A 1 82 ? -14.880 12.093 20.654 1.00 98.12 82 ASP A CA 1
ATOM 627 C C . ASP A 1 82 ? -13.825 12.644 21.628 1.00 98.12 82 ASP A C 1
ATOM 629 O O . ASP A 1 82 ? -14.070 13.527 22.449 1.00 98.12 82 ASP A O 1
ATOM 633 N N . GLY A 1 83 ? -12.643 12.020 21.596 1.00 97.31 83 GLY A N 1
ATOM 634 C CA . GLY A 1 83 ? -11.503 12.344 22.459 1.00 97.31 83 GLY A CA 1
ATOM 635 C C . GLY A 1 83 ? -11.205 11.312 23.549 1.00 97.31 83 GLY A C 1
ATOM 636 O O . GLY A 1 83 ? -10.110 11.353 24.103 1.00 97.31 83 GLY A O 1
ATOM 637 N N . GLY A 1 84 ? -12.135 10.397 23.842 1.00 98.38 84 GLY A N 1
ATOM 638 C CA . GLY A 1 84 ? -11.946 9.309 24.809 1.00 98.38 84 GLY A CA 1
ATOM 639 C C . GLY A 1 84 ? -11.222 8.083 24.250 1.00 98.38 84 GLY A C 1
ATOM 640 O O . GLY A 1 84 ? -10.610 8.130 23.181 1.00 98.38 84 GLY A O 1
ATOM 641 N N . GLU A 1 85 ? -11.314 6.959 24.967 1.00 98.62 85 GLU A N 1
ATOM 642 C CA . GLU A 1 85 ? -10.604 5.723 24.599 1.00 98.62 85 GLU A CA 1
ATOM 643 C C . GLU A 1 85 ? -11.476 4.467 24.719 1.00 98.62 85 GLU A C 1
ATOM 645 O O . GLU A 1 85 ? -12.106 4.219 25.749 1.00 98.62 85 GLU A O 1
ATOM 650 N N . GLN A 1 86 ? -11.469 3.621 23.689 1.00 98.75 86 GLN A N 1
ATOM 651 C CA . GLN A 1 86 ? -12.082 2.293 23.727 1.00 98.75 86 GLN A CA 1
ATOM 652 C C . GLN A 1 86 ? -11.006 1.208 23.663 1.00 98.75 86 GLN A C 1
ATOM 654 O O . GLN A 1 86 ? -10.293 1.088 22.674 1.00 98.75 86 GLN A O 1
ATOM 659 N N . TYR A 1 87 ? -10.950 0.369 24.689 1.00 98.56 87 TYR A N 1
ATOM 660 C CA . TYR A 1 87 ? -10.045 -0.767 24.802 1.00 98.56 87 TYR A CA 1
ATOM 661 C C . TYR A 1 87 ? -10.798 -2.066 24.527 1.00 98.56 87 TYR A C 1
ATOM 663 O O . TYR A 1 87 ? -11.743 -2.402 25.243 1.00 98.56 87 TYR A O 1
ATOM 671 N N . VAL A 1 88 ? -10.369 -2.823 23.521 1.00 98.62 88 VAL A N 1
ATOM 672 C CA . VAL A 1 88 ? -10.974 -4.107 23.152 1.00 98.62 88 VAL A CA 1
ATOM 673 C C . VAL A 1 88 ? -9.981 -5.224 23.444 1.00 98.62 88 VAL A C 1
ATOM 675 O O . VAL A 1 88 ? -9.004 -5.418 22.724 1.00 98.62 88 VAL A O 1
ATOM 678 N N . SER A 1 89 ? -10.199 -5.931 24.550 1.00 97.94 89 SER A N 1
ATOM 679 C CA . SER A 1 89 ? -9.355 -7.036 25.010 1.00 97.94 89 SER A CA 1
ATOM 680 C C . SER A 1 89 ? -9.848 -8.391 24.497 1.00 97.94 89 SER A C 1
ATOM 682 O O . SER A 1 89 ? -10.850 -8.483 23.790 1.00 97.94 89 SER A O 1
ATOM 684 N N . SER A 1 90 ? -9.132 -9.458 24.860 1.00 97.56 90 SER A N 1
ATOM 685 C CA . SER A 1 90 ? -9.417 -10.826 24.423 1.00 97.56 90 SER A CA 1
ATOM 686 C C . SER A 1 90 ? -10.883 -11.225 24.621 1.00 97.56 90 SER A C 1
ATOM 688 O O . SER A 1 90 ? -11.402 -11.188 25.738 1.00 97.56 90 SER A O 1
ATOM 690 N N . GLY A 1 91 ? -11.543 -11.608 23.525 1.00 96.19 91 GLY A N 1
ATOM 691 C CA . GLY A 1 91 ? -12.949 -12.007 23.495 1.00 96.19 91 GLY A CA 1
ATOM 692 C C . GLY A 1 91 ? -13.960 -10.855 23.556 1.00 96.19 91 GLY A C 1
ATOM 693 O O . GLY A 1 91 ? -15.156 -11.138 23.568 1.00 96.19 91 GLY A O 1
ATOM 694 N N . GLY A 1 92 ? -13.511 -9.598 23.606 1.00 98.38 92 GLY A N 1
ATOM 695 C CA . GLY A 1 92 ? -14.359 -8.416 23.455 1.00 98.38 92 GLY A CA 1
ATOM 696 C C . GLY A 1 92 ? -14.605 -8.073 21.982 1.00 98.38 92 GLY A C 1
ATOM 697 O O . GLY A 1 92 ? -13.763 -8.342 21.116 1.00 98.38 92 GLY A O 1
ATOM 698 N N . SER A 1 93 ? -15.758 -7.463 21.692 1.00 98.56 93 SER A N 1
ATOM 699 C CA . SER A 1 93 ? -16.144 -7.084 20.327 1.00 98.56 93 SER A CA 1
ATOM 700 C C . SER A 1 93 ? -16.695 -5.661 20.235 1.00 98.56 93 SER A C 1
ATOM 702 O O . SER A 1 93 ? -17.632 -5.307 20.944 1.00 98.56 93 SER A O 1
ATOM 704 N N . ALA A 1 94 ? -16.140 -4.846 19.339 1.00 98.81 94 ALA A N 1
ATOM 705 C CA . ALA A 1 94 ? -16.659 -3.520 19.010 1.00 98.81 94 ALA A CA 1
ATOM 706 C C . ALA A 1 94 ? -17.204 -3.490 17.575 1.00 98.81 94 ALA A C 1
ATOM 708 O O . ALA A 1 94 ? -16.538 -3.902 16.627 1.00 98.81 94 ALA A O 1
ATOM 709 N N . ILE A 1 95 ? -18.425 -2.997 17.397 1.00 98.88 95 ILE A N 1
ATOM 710 C CA . ILE A 1 95 ? -19.124 -2.994 16.114 1.00 98.88 95 ILE A CA 1
ATOM 711 C C . ILE A 1 95 ? -19.628 -1.580 15.833 1.00 98.88 95 ILE A C 1
ATOM 713 O O . ILE A 1 95 ? -20.300 -0.961 16.660 1.00 98.88 95 ILE A O 1
ATOM 717 N N . SER A 1 96 ? -19.295 -1.079 14.646 1.00 98.62 96 SER A N 1
ATOM 718 C CA . SER A 1 96 ? -19.715 0.234 14.147 1.00 98.62 96 SER A CA 1
ATOM 719 C C . SER A 1 96 ? -19.248 1.394 15.031 1.00 98.62 96 SER A C 1
ATOM 721 O O . SER A 1 96 ? -19.975 2.357 15.269 1.00 98.62 96 SER A O 1
ATOM 723 N N . THR A 1 97 ? -18.018 1.303 15.544 1.00 98.88 97 THR A N 1
ATOM 724 C CA . THR A 1 97 ? -17.392 2.410 16.276 1.00 98.88 97 THR A CA 1
ATOM 725 C C . THR A 1 97 ? -17.084 3.567 15.320 1.00 98.88 97 THR A C 1
ATOM 727 O O . THR A 1 97 ? -16.511 3.358 14.258 1.00 98.88 97 THR A O 1
ATOM 730 N N . THR A 1 98 ? -17.416 4.798 15.697 1.00 98.88 98 THR A N 1
ATOM 731 C CA . THR A 1 98 ? -17.009 6.022 14.991 1.00 98.88 98 THR A CA 1
ATOM 732 C C . THR A 1 98 ? -15.969 6.765 15.821 1.00 98.88 98 THR A C 1
ATOM 734 O O . THR A 1 98 ? -16.235 7.087 16.974 1.00 98.88 98 THR A O 1
ATOM 737 N N . ILE A 1 99 ? -14.803 7.054 15.251 1.00 98.81 99 ILE A N 1
ATOM 738 C CA . ILE A 1 99 ? -13.707 7.790 15.889 1.00 98.81 99 ILE A CA 1
ATOM 739 C C . ILE A 1 99 ? -13.631 9.175 15.243 1.00 98.81 99 ILE A C 1
ATOM 741 O O . ILE A 1 99 ? -13.217 9.317 14.093 1.00 98.81 99 ILE A O 1
ATOM 745 N N . ASN A 1 100 ? -14.069 10.200 15.970 1.00 98.44 100 ASN A N 1
ATOM 746 C CA . ASN A 1 100 ? -13.910 11.606 15.579 1.00 98.44 100 ASN A CA 1
ATOM 747 C C . ASN A 1 100 ? -12.633 12.207 16.188 1.00 98.44 100 ASN A C 1
ATOM 749 O O . ASN A 1 100 ? -12.004 13.080 15.596 1.00 98.44 100 ASN A O 1
ATOM 753 N N . GLY A 1 101 ? -12.229 11.686 17.347 1.00 95.88 101 GLY A N 1
ATOM 754 C CA . GLY A 1 101 ? -10.979 11.969 18.042 1.00 95.88 101 GLY A CA 1
ATOM 755 C C . GLY A 1 101 ? -10.721 10.900 19.107 1.00 95.88 101 GLY A C 1
ATOM 756 O O . GLY A 1 101 ? -11.581 10.059 19.356 1.00 95.88 101 GLY A O 1
ATOM 757 N N . GLY A 1 102 ? -9.561 10.931 19.760 1.00 98.00 102 GLY A N 1
ATOM 758 C CA . GLY A 1 102 ? -9.193 9.899 20.738 1.00 98.00 102 GLY A CA 1
ATOM 759 C C . GLY A 1 102 ? -8.739 8.599 20.069 1.00 98.00 102 GLY A C 1
ATOM 760 O O . GLY A 1 102 ? -8.131 8.650 18.996 1.00 98.00 102 GLY A O 1
ATOM 761 N N . ALA A 1 103 ? -9.006 7.457 20.712 1.00 98.56 103 ALA A N 1
ATOM 762 C CA . ALA A 1 103 ? -8.415 6.178 20.316 1.00 98.56 103 ALA A CA 1
ATOM 763 C C . ALA A 1 103 ? -9.340 4.960 20.458 1.00 98.56 103 ALA A C 1
ATOM 765 O O . ALA A 1 103 ? -10.064 4.814 21.445 1.00 98.56 103 ALA A O 1
ATOM 766 N N . GLN A 1 104 ? -9.233 4.021 19.518 1.00 98.81 104 GLN A N 1
ATOM 767 C CA . GLN A 1 104 ? -9.684 2.639 19.694 1.00 98.81 104 GLN A CA 1
ATOM 768 C C . GLN A 1 104 ? -8.465 1.709 19.687 1.00 98.81 104 GLN A C 1
ATOM 770 O O . GLN A 1 104 ? -7.765 1.634 18.684 1.00 98.81 104 GLN A O 1
ATOM 775 N N . ILE A 1 105 ? -8.231 0.982 20.779 1.00 98.69 105 ILE A N 1
ATOM 776 C CA . ILE A 1 105 ? -7.090 0.078 20.942 1.00 98.69 105 ILE A CA 1
ATOM 777 C C . ILE A 1 105 ? -7.583 -1.369 20.957 1.00 98.69 105 ILE A C 1
ATOM 779 O O . ILE A 1 105 ? -8.382 -1.758 21.813 1.00 98.69 105 ILE A O 1
ATOM 783 N N . ILE A 1 106 ? -7.093 -2.175 20.016 1.00 98.69 106 ILE A N 1
ATOM 784 C CA . ILE A 1 106 ? -7.454 -3.580 19.835 1.00 98.69 106 ILE A CA 1
ATOM 785 C C . ILE A 1 106 ? -6.281 -4.458 20.267 1.00 98.69 106 ILE A C 1
ATOM 787 O O . ILE A 1 106 ? -5.255 -4.541 19.593 1.00 98.69 106 ILE A O 1
ATOM 791 N N . PHE A 1 107 ? -6.446 -5.136 21.400 1.00 97.88 107 PHE A N 1
ATOM 792 C CA . PHE A 1 107 ? -5.444 -6.045 21.948 1.00 97.88 107 PHE A CA 1
ATOM 793 C C . PHE A 1 107 ? -5.632 -7.480 21.448 1.00 97.88 107 PHE A C 1
ATOM 795 O O . PHE A 1 107 ? -6.591 -7.805 20.750 1.00 97.88 107 PHE A O 1
ATOM 802 N N . ASN A 1 108 ? -4.729 -8.366 21.877 1.00 97.50 108 ASN A N 1
ATOM 803 C CA . ASN A 1 108 ? -4.748 -9.789 21.554 1.00 97.50 108 ASN A CA 1
ATOM 804 C C . ASN A 1 108 ? -6.123 -10.439 21.796 1.00 97.50 108 ASN A C 1
ATOM 806 O O . ASN A 1 108 ? -6.629 -10.462 22.922 1.00 97.50 108 ASN A O 1
ATOM 810 N N . GLY A 1 109 ? -6.706 -10.985 20.728 1.00 96.56 109 GLY A N 1
ATOM 811 C CA . GLY A 1 109 ? -8.007 -11.649 20.725 1.00 96.56 109 GLY A CA 1
ATOM 812 C C . GLY A 1 109 ? -9.204 -10.699 20.812 1.00 96.56 109 GLY A C 1
ATOM 813 O O . GLY A 1 109 ? -10.334 -11.177 20.896 1.00 96.56 109 GLY A O 1
ATOM 814 N N . GLY A 1 110 ? -8.976 -9.386 20.842 1.00 98.50 110 GLY A N 1
ATOM 815 C CA . GLY A 1 110 ? -10.010 -8.371 20.681 1.00 98.50 110 GLY A CA 1
ATOM 816 C C . GLY A 1 110 ? -10.380 -8.205 19.210 1.00 98.50 110 GLY A C 1
ATOM 817 O O . GLY A 1 110 ? -9.546 -8.393 18.320 1.00 98.50 110 GLY A O 1
ATOM 818 N N . THR A 1 111 ? -11.642 -7.859 18.954 1.00 98.75 111 THR A N 1
ATOM 819 C CA . THR A 1 111 ? -12.158 -7.699 17.588 1.00 98.75 111 THR A CA 1
ATOM 820 C C . THR A 1 111 ? -12.890 -6.379 17.402 1.00 98.75 111 THR A C 1
ATOM 822 O O . THR A 1 111 ? -13.687 -5.984 18.253 1.00 98.75 111 THR A O 1
ATOM 825 N N . ALA A 1 112 ? -12.669 -5.720 16.265 1.00 98.81 112 ALA A N 1
ATOM 826 C CA . ALA A 1 112 ? -13.527 -4.627 15.822 1.00 98.81 112 ALA A CA 1
ATOM 827 C C . ALA A 1 112 ? -14.014 -4.825 14.385 1.00 98.81 112 ALA A C 1
ATOM 829 O O . ALA A 1 112 ? -13.324 -5.403 13.543 1.00 98.81 112 ALA A O 1
ATOM 830 N N . SER A 1 113 ? -15.216 -4.343 14.087 1.00 98.81 113 SER A N 1
ATOM 831 C CA . SER A 1 113 ? -15.752 -4.371 12.728 1.00 98.81 113 SER A CA 1
ATOM 832 C C . SER A 1 113 ? -16.489 -3.089 12.386 1.00 98.81 113 SER A C 1
ATOM 834 O O . SER A 1 113 ? -17.176 -2.510 13.231 1.00 98.81 113 SER A O 1
ATOM 836 N N . THR A 1 114 ? -16.393 -2.668 11.124 1.00 98.62 114 THR A N 1
ATOM 837 C CA . THR A 1 114 ? -17.082 -1.480 10.588 1.00 98.62 114 THR A CA 1
ATOM 838 C C . THR A 1 114 ? -16.724 -0.183 11.322 1.00 98.62 114 THR A C 1
ATOM 840 O O . THR A 1 114 ? -17.556 0.710 11.462 1.00 98.62 114 THR A O 1
ATOM 843 N N . THR A 1 115 ? -15.489 -0.078 11.823 1.00 98.88 115 THR A N 1
ATOM 844 C CA . THR A 1 115 ? -15.009 1.158 12.453 1.00 98.88 115 THR A CA 1
ATOM 845 C C . THR A 1 115 ? -14.876 2.258 11.397 1.00 98.88 115 THR A C 1
ATOM 847 O O . THR A 1 115 ? -14.297 2.029 10.342 1.00 98.88 115 THR A O 1
ATOM 850 N N . THR A 1 116 ? -15.367 3.463 11.678 1.00 98.88 116 THR A N 1
ATOM 851 C CA . THR A 1 116 ? -15.135 4.658 10.851 1.00 98.88 116 THR A CA 1
ATOM 852 C C . THR A 1 116 ? -14.196 5.612 11.581 1.00 98.88 116 THR A C 1
ATOM 854 O O . THR A 1 116 ? -14.484 6.003 12.708 1.00 98.88 116 THR A O 1
ATOM 857 N N . ILE A 1 117 ? -13.090 6.000 10.950 1.00 98.88 117 ILE A N 1
ATOM 858 C CA . ILE A 1 117 ? -12.068 6.901 11.489 1.00 98.88 117 ILE A CA 1
ATOM 859 C C . ILE A 1 117 ? -12.140 8.230 10.730 1.00 98.88 117 ILE A C 1
ATOM 861 O O . ILE A 1 117 ? -11.543 8.399 9.664 1.00 98.88 117 ILE A O 1
ATOM 865 N N . ASN A 1 118 ? -12.888 9.183 11.282 1.00 98.56 118 ASN A N 1
ATOM 866 C CA . ASN A 1 118 ? -12.950 10.556 10.773 1.00 98.56 118 ASN A CA 1
ATOM 867 C C . ASN A 1 118 ? -11.747 11.380 11.262 1.00 98.56 118 ASN A C 1
ATOM 869 O O . ASN A 1 118 ? -11.251 12.245 10.547 1.00 98.56 118 ASN A O 1
ATOM 873 N N . GLY A 1 119 ? -11.270 11.074 12.469 1.00 96.75 119 GLY A N 1
ATOM 874 C CA . GLY A 1 119 ? -10.082 11.628 13.113 1.00 96.75 119 GLY A CA 1
ATOM 875 C C . GLY A 1 119 ? -9.598 10.681 14.215 1.00 96.75 119 GLY A C 1
ATOM 876 O O . GLY A 1 119 ? -10.102 9.565 14.331 1.00 96.75 119 GLY A O 1
ATOM 877 N N . GLY A 1 120 ? -8.632 11.104 15.034 1.00 98.31 120 GLY A N 1
ATOM 878 C CA . GLY A 1 120 ? -8.034 10.222 16.047 1.00 98.31 120 GLY A CA 1
ATOM 879 C C . GLY A 1 120 ? -7.347 9.005 15.418 1.00 98.31 120 GLY A C 1
ATOM 880 O O . GLY A 1 120 ? -6.879 9.089 14.281 1.00 98.31 120 GLY A O 1
ATOM 881 N N . TYR A 1 121 ? -7.286 7.887 16.150 1.00 98.44 121 TYR A N 1
ATOM 882 C CA . TYR A 1 121 ? -6.652 6.672 15.634 1.00 98.44 121 TYR A CA 1
ATOM 883 C C . TYR A 1 121 ? -7.282 5.349 16.093 1.00 98.44 121 TYR A C 1
ATOM 885 O O . TYR A 1 121 ? -7.901 5.252 17.155 1.00 98.44 121 TYR A O 1
ATOM 893 N N . GLN A 1 122 ? -7.080 4.304 15.287 1.00 98.88 122 GLN A N 1
ATOM 894 C CA . GLN A 1 122 ? -7.286 2.902 15.655 1.00 98.88 122 GLN A CA 1
ATOM 895 C C . GLN A 1 122 ? -5.922 2.205 15.736 1.00 98.88 122 GLN A C 1
ATOM 897 O O . GLN A 1 122 ? -5.201 2.164 14.743 1.00 98.88 122 GLN A O 1
ATOM 902 N N . ASP A 1 123 ? -5.576 1.648 16.893 1.00 98.75 123 ASP A N 1
ATOM 903 C CA . ASP A 1 123 ? -4.344 0.882 17.108 1.00 98.75 123 ASP A CA 1
ATOM 904 C C . ASP A 1 123 ? -4.669 -0.611 17.218 1.00 98.75 123 ASP A C 1
ATOM 906 O O . ASP A 1 123 ? -5.480 -1.027 18.049 1.00 98.75 123 ASP A O 1
ATOM 910 N N . ILE A 1 124 ? -4.063 -1.417 16.349 1.00 98.69 124 ILE A N 1
ATOM 911 C CA . ILE A 1 124 ? -4.205 -2.866 16.301 1.00 98.69 124 ILE A CA 1
ATOM 912 C C . ILE A 1 124 ? -2.868 -3.483 16.696 1.00 98.69 124 ILE A C 1
ATOM 914 O O . ILE A 1 124 ? -1.939 -3.572 15.889 1.00 98.69 124 ILE A O 1
ATOM 918 N N . SER A 1 125 ? -2.804 -3.946 17.942 1.00 95.00 125 SER A N 1
ATOM 919 C CA . SER A 1 125 ? -1.625 -4.596 18.508 1.00 95.00 125 SER A CA 1
ATOM 920 C C . SER A 1 125 ? -1.603 -6.103 18.215 1.00 95.00 125 SER A C 1
ATOM 922 O O . SER A 1 125 ? -2.515 -6.666 17.601 1.00 95.00 125 SER A O 1
ATOM 924 N N . SER A 1 126 ? -0.569 -6.790 18.712 1.00 94.44 126 SER A N 1
ATOM 925 C CA . SER A 1 126 ? -0.366 -8.230 18.521 1.00 94.44 126 SER A CA 1
ATOM 926 C C . SER A 1 126 ? -1.608 -9.079 18.805 1.00 94.44 126 SER A C 1
ATOM 928 O O . SER A 1 126 ? -2.137 -9.081 19.919 1.00 94.44 126 SER A O 1
ATOM 930 N N . GLY A 1 127 ? -2.060 -9.828 17.795 1.00 92.44 127 GLY A N 1
ATOM 931 C CA . GLY A 1 127 ? -3.224 -10.714 17.882 1.00 92.44 127 GLY A CA 1
ATOM 932 C C . GLY A 1 127 ? -4.584 -10.005 17.902 1.00 92.44 127 GLY A C 1
ATOM 933 O O . GLY A 1 127 ? -5.602 -10.682 18.043 1.00 92.44 127 GLY A O 1
ATOM 934 N N . GLY A 1 128 ? -4.623 -8.676 17.798 1.00 98.38 128 GLY A N 1
ATOM 935 C CA . GLY A 1 128 ? -5.847 -7.918 17.553 1.00 98.38 128 GLY A CA 1
ATOM 936 C C . GLY A 1 128 ? -6.299 -8.048 16.097 1.00 98.38 128 GLY A C 1
ATOM 937 O O . GLY A 1 128 ? -5.475 -8.206 15.191 1.00 98.38 128 GLY A O 1
ATOM 938 N N . SER A 1 129 ? -7.613 -7.994 15.862 1.00 98.62 129 SER A N 1
ATOM 939 C CA . SER A 1 129 ? -8.180 -8.132 14.516 1.00 98.62 129 SER A CA 1
ATOM 940 C C . SER A 1 129 ? -9.269 -7.105 14.237 1.00 98.62 129 SER A C 1
ATOM 942 O O . SER A 1 129 ? -10.193 -6.924 15.034 1.00 98.62 129 SER A O 1
ATOM 944 N N . VAL A 1 130 ? -9.177 -6.450 13.080 1.00 98.88 130 VAL A N 1
ATOM 945 C CA . VAL A 1 130 ? -10.180 -5.488 12.615 1.00 98.88 130 VAL A CA 1
ATOM 946 C C . VAL A 1 130 ? -10.633 -5.787 11.196 1.00 98.88 130 VAL A C 1
ATOM 948 O O . VAL A 1 130 ? -9.859 -6.261 10.364 1.00 98.88 130 VAL A O 1
ATOM 951 N N . THR A 1 131 ? -11.902 -5.501 10.914 1.00 98.88 131 THR A N 1
ATOM 952 C CA . THR A 1 131 ? -12.498 -5.714 9.590 1.00 98.88 131 THR A CA 1
ATOM 953 C C . THR A 1 131 ? -13.328 -4.521 9.141 1.00 98.88 131 THR A C 1
ATOM 955 O O . THR A 1 131 ? -14.041 -3.911 9.941 1.00 98.88 131 THR A O 1
ATOM 958 N N . ASN A 1 132 ? -13.292 -4.228 7.840 1.00 98.81 132 ASN A N 1
ATOM 959 C CA . ASN A 1 132 ? -14.129 -3.208 7.203 1.00 98.81 132 ASN A CA 1
ATOM 960 C C . ASN A 1 132 ? -13.960 -1.813 7.831 1.00 98.81 132 ASN A C 1
ATOM 962 O O . ASN A 1 132 ? -14.945 -1.102 8.036 1.00 98.81 132 ASN A O 1
ATOM 966 N N . THR A 1 133 ? -12.733 -1.441 8.203 1.00 98.94 133 THR A N 1
ATOM 967 C CA . THR A 1 133 ? -12.454 -0.093 8.712 1.00 98.94 133 THR A CA 1
ATOM 968 C C . THR A 1 133 ? -12.493 0.913 7.560 1.00 98.94 133 THR A C 1
ATOM 970 O O . THR A 1 133 ? -11.839 0.701 6.544 1.00 98.94 133 THR A O 1
ATOM 973 N N . LEU A 1 134 ? -13.203 2.028 7.724 1.00 98.88 134 LEU A N 1
ATOM 974 C CA . LEU A 1 134 ? -13.144 3.183 6.827 1.00 98.88 134 LEU A CA 1
ATOM 975 C C . LEU A 1 134 ? -12.280 4.278 7.458 1.00 98.88 134 LEU A C 1
ATOM 977 O O . LEU A 1 134 ? -12.573 4.723 8.564 1.00 98.88 134 LEU A O 1
ATOM 981 N N . ILE A 1 135 ? -11.248 4.735 6.755 1.00 98.88 135 ILE A N 1
ATOM 982 C CA . ILE A 1 135 ? -10.344 5.803 7.186 1.00 98.88 135 ILE A CA 1
ATOM 983 C C . ILE A 1 135 ? -10.566 7.034 6.303 1.00 98.88 135 ILE A C 1
ATOM 985 O O . ILE A 1 135 ? -9.942 7.182 5.251 1.00 98.88 135 ILE A O 1
ATOM 989 N N . SER A 1 136 ? -11.458 7.921 6.734 1.00 98.44 136 SER A N 1
ATOM 990 C CA . SER A 1 136 ? -11.791 9.152 6.003 1.00 98.44 136 SER A CA 1
ATOM 991 C C . SER A 1 136 ? -10.832 10.308 6.312 1.00 98.44 136 SER A C 1
ATOM 993 O O . SER A 1 136 ? -10.776 11.285 5.572 1.00 98.44 136 SER A O 1
ATOM 995 N N . GLY A 1 137 ? -10.086 10.227 7.419 1.00 96.81 137 GLY A N 1
ATOM 996 C CA . GLY A 1 137 ? -9.149 11.281 7.812 1.00 96.81 137 GLY A CA 1
ATOM 997 C C . GLY A 1 137 ? -8.062 10.842 8.787 1.00 96.81 137 GLY A C 1
ATOM 998 O O . GLY A 1 137 ? -6.895 11.032 8.488 1.00 96.81 137 GLY A O 1
ATOM 999 N N . GLY A 1 138 ? -8.414 10.265 9.937 1.00 98.50 138 GLY A N 1
ATOM 1000 C CA . GLY A 1 138 ? -7.431 9.875 10.962 1.00 98.50 138 GLY A CA 1
ATOM 1001 C C . GLY A 1 138 ? -6.512 8.712 10.563 1.00 98.50 138 GLY A C 1
ATOM 1002 O O . GLY A 1 138 ? -6.307 8.422 9.384 1.00 98.50 138 GLY A O 1
ATOM 1003 N N . ASP A 1 139 ? -5.996 8.013 11.573 1.00 98.88 139 ASP A N 1
ATOM 1004 C CA . ASP A 1 139 ? -4.948 7.009 11.377 1.00 98.88 139 ASP A CA 1
ATOM 1005 C C . ASP A 1 139 ? -5.370 5.599 11.813 1.00 98.88 139 ASP A C 1
ATOM 1007 O O . ASP A 1 139 ? -6.057 5.402 12.817 1.00 98.88 139 ASP A O 1
ATOM 1011 N N . GLN A 1 140 ? -4.909 4.584 11.085 1.00 98.88 140 GLN A N 1
ATOM 1012 C CA . GLN A 1 140 ? -4.939 3.189 11.519 1.00 98.88 140 GLN A CA 1
ATOM 1013 C C . GLN A 1 140 ? -3.509 2.664 11.647 1.00 98.88 140 GLN A C 1
ATOM 1015 O O . GLN A 1 140 ? -2.781 2.614 10.658 1.00 98.88 140 GLN A O 1
ATOM 1020 N N . TYR A 1 141 ? -3.122 2.222 12.839 1.00 98.88 141 TYR A N 1
ATOM 1021 C CA . TYR A 1 141 ? -1.823 1.613 13.115 1.00 98.88 141 TYR A CA 1
ATOM 1022 C C . TYR A 1 141 ? -1.975 0.103 13.266 1.00 98.88 141 TYR A C 1
ATOM 1024 O O . TYR A 1 141 ? -2.743 -0.368 14.099 1.00 98.88 141 TYR A O 1
ATOM 1032 N N . ILE A 1 142 ? -1.236 -0.667 12.470 1.00 98.75 142 ILE A N 1
ATOM 1033 C CA . ILE A 1 142 ? -1.212 -2.130 12.528 1.00 98.75 142 ILE A CA 1
ATOM 1034 C C . ILE A 1 142 ? 0.215 -2.552 12.863 1.00 98.75 142 ILE A C 1
ATOM 1036 O O . ILE A 1 142 ? 1.133 -2.365 12.058 1.00 98.75 142 ILE A O 1
ATOM 1040 N N . SER A 1 143 ? 0.403 -3.105 14.059 1.00 96.44 143 SER A N 1
ATOM 1041 C CA . SER A 1 143 ? 1.724 -3.408 14.612 1.00 96.44 143 SER A CA 1
ATOM 1042 C C . SER A 1 143 ? 1.774 -4.772 15.306 1.00 96.44 143 SER A C 1
ATOM 1044 O O . SER A 1 143 ? 0.746 -5.376 15.614 1.00 96.44 143 SER A O 1
ATOM 1046 N N . ASP A 1 144 ? 2.985 -5.295 15.512 1.00 93.25 144 ASP A N 1
ATOM 1047 C CA . ASP A 1 144 ? 3.285 -6.483 16.327 1.00 93.25 144 ASP A CA 1
ATOM 1048 C C . ASP A 1 144 ? 2.497 -7.760 15.965 1.00 93.25 144 ASP A C 1
ATOM 1050 O O . ASP A 1 144 ? 2.224 -8.610 16.816 1.00 93.25 144 ASP A O 1
ATOM 1054 N N . GLY A 1 145 ? 2.118 -7.930 14.695 1.00 91.56 145 GLY A N 1
ATOM 1055 C CA . GLY A 1 145 ? 1.301 -9.062 14.237 1.00 91.56 145 GLY A CA 1
ATOM 1056 C C . GLY A 1 145 ? -0.212 -8.848 14.342 1.00 91.56 145 GLY A C 1
ATOM 1057 O O . GLY A 1 145 ? -0.971 -9.806 14.196 1.00 91.56 145 GLY A O 1
ATOM 1058 N N . GLY A 1 146 ? -0.668 -7.620 14.591 1.00 98.12 146 GLY A N 1
ATOM 1059 C CA . GLY A 1 146 ? -2.058 -7.218 14.388 1.00 98.12 146 GLY A CA 1
ATOM 1060 C C . GLY A 1 146 ? -2.513 -7.414 12.936 1.00 98.12 146 GLY A C 1
ATOM 1061 O O . GLY A 1 146 ? -1.691 -7.456 12.012 1.00 98.12 146 GLY A O 1
ATOM 1062 N N . SER A 1 147 ? -3.826 -7.548 12.730 1.00 98.62 147 SER A N 1
ATOM 1063 C CA . SER A 1 147 ? -4.414 -7.807 11.410 1.00 98.62 147 SER A CA 1
ATOM 1064 C C . SER A 1 147 ? -5.572 -6.865 11.094 1.00 98.62 147 SER A C 1
ATOM 1066 O O . SER A 1 147 ? -6.530 -6.781 11.863 1.00 98.62 147 SER A O 1
ATOM 1068 N N . ALA A 1 148 ? -5.533 -6.246 9.915 1.00 98.88 148 ALA A N 1
ATOM 1069 C CA . ALA A 1 148 ? -6.655 -5.512 9.338 1.00 98.88 148 ALA A CA 1
ATOM 1070 C C . ALA A 1 148 ? -7.062 -6.105 7.988 1.00 98.88 148 ALA A C 1
ATOM 1072 O O . ALA A 1 148 ? -6.211 -6.414 7.152 1.00 98.88 148 ALA A O 1
ATOM 1073 N N . THR A 1 149 ? -8.366 -6.245 7.764 1.00 98.88 149 THR A N 1
ATOM 1074 C CA . THR A 1 149 ? -8.913 -6.762 6.503 1.00 98.88 149 THR A CA 1
ATOM 1075 C C . THR A 1 149 ? -9.992 -5.835 5.961 1.00 98.88 149 THR A C 1
ATOM 1077 O O . THR A 1 149 ? -10.834 -5.357 6.725 1.00 98.88 149 THR A O 1
ATOM 1080 N N . ASN A 1 150 ? -9.993 -5.609 4.645 1.00 98.81 150 ASN A N 1
ATOM 1081 C CA . ASN A 1 150 ? -10.955 -4.743 3.956 1.00 98.81 150 ASN A CA 1
ATOM 1082 C C . ASN A 1 150 ? -10.966 -3.304 4.485 1.00 98.81 150 ASN A C 1
ATOM 1084 O O . ASN A 1 150 ? -12.024 -2.695 4.642 1.00 98.81 150 ASN A O 1
ATOM 1088 N N . THR A 1 151 ? -9.793 -2.759 4.807 1.00 98.94 151 THR A N 1
ATOM 1089 C CA . THR A 1 151 ? -9.692 -1.334 5.135 1.00 98.94 151 THR A CA 1
ATOM 1090 C C . THR A 1 151 ? -9.911 -0.501 3.870 1.00 98.94 151 THR A C 1
ATOM 1092 O O . THR A 1 151 ? -9.288 -0.762 2.845 1.00 98.94 151 THR A O 1
ATOM 1095 N N . VAL A 1 152 ? -10.742 0.535 3.944 1.00 98.94 152 VAL A N 1
ATOM 1096 C CA . VAL A 1 152 ? -10.888 1.553 2.895 1.00 98.94 152 VAL A CA 1
ATOM 1097 C C . VAL A 1 152 ? -10.246 2.848 3.376 1.00 98.94 152 VAL A C 1
ATOM 1099 O O . VAL A 1 152 ? -10.582 3.330 4.453 1.00 98.94 152 VAL A O 1
ATOM 1102 N N . ILE A 1 153 ? -9.334 3.418 2.590 1.00 98.88 153 ILE A N 1
ATOM 1103 C CA . ILE A 1 153 ? -8.644 4.673 2.899 1.00 98.88 153 ILE A CA 1
ATOM 1104 C C . ILE A 1 153 ? -9.120 5.762 1.933 1.00 98.88 153 ILE A C 1
ATOM 1106 O O . ILE A 1 153 ? -8.719 5.795 0.767 1.00 98.88 153 ILE A O 1
ATOM 1110 N N . ASP A 1 154 ? -9.954 6.672 2.428 1.00 98.44 154 ASP A N 1
ATOM 1111 C CA . ASP A 1 154 ? -10.549 7.773 1.664 1.00 98.44 154 ASP A CA 1
ATOM 1112 C C . ASP A 1 154 ? -10.229 9.129 2.309 1.00 98.44 154 ASP A C 1
ATOM 1114 O O . ASP A 1 154 ? -11.108 9.886 2.706 1.00 98.44 154 ASP A O 1
ATOM 1118 N N . GLY A 1 155 ? -8.930 9.401 2.462 1.00 98.00 155 GLY A N 1
ATOM 1119 C CA . GLY A 1 155 ? -8.409 10.683 2.943 1.00 98.00 155 GLY A CA 1
ATOM 1120 C C . GLY A 1 155 ? -7.444 10.579 4.121 1.00 98.00 155 GLY A C 1
ATOM 1121 O O . GLY A 1 155 ? -6.614 11.470 4.281 1.00 98.00 155 GLY A O 1
ATOM 1122 N N . GLY A 1 156 ? -7.510 9.500 4.909 1.00 98.62 156 GLY A N 1
ATOM 1123 C CA . GLY A 1 156 ? -6.586 9.280 6.027 1.00 98.62 156 GLY A CA 1
ATOM 1124 C C . GLY A 1 156 ? -5.399 8.377 5.714 1.00 98.62 156 GLY A C 1
ATOM 1125 O O . GLY A 1 156 ? -5.015 8.212 4.548 1.00 98.62 156 GLY A O 1
ATOM 1126 N N . THR A 1 157 ? -4.834 7.777 6.767 1.00 98.94 157 THR A N 1
ATOM 1127 C CA . THR A 1 157 ? -3.606 6.978 6.663 1.00 98.94 157 THR A CA 1
ATOM 1128 C C . THR A 1 157 ? -3.705 5.611 7.336 1.00 98.94 157 THR A C 1
ATOM 1130 O O . THR A 1 157 ? -4.217 5.474 8.444 1.00 98.94 157 THR A O 1
ATOM 1133 N N . GLN A 1 158 ? -3.149 4.584 6.689 1.00 98.94 158 GLN A N 1
ATOM 1134 C CA . GLN A 1 158 ? -2.887 3.278 7.295 1.00 98.94 158 GLN A CA 1
ATOM 1135 C C . GLN A 1 158 ? -1.376 3.044 7.406 1.00 98.94 158 GLN A C 1
ATOM 1137 O O . GLN A 1 158 ? -0.673 3.035 6.398 1.00 98.94 158 GLN A O 1
ATOM 1142 N N . TYR A 1 159 ? -0.889 2.792 8.617 1.00 98.88 159 TYR A N 1
ATOM 1143 C CA . TYR A 1 159 ? 0.499 2.452 8.916 1.00 98.88 159 TYR A CA 1
ATOM 1144 C C . TYR A 1 159 ? 0.622 0.966 9.257 1.00 98.88 159 TYR A C 1
ATOM 1146 O O . TYR A 1 159 ? -0.038 0.478 10.173 1.00 98.88 159 TYR A O 1
ATOM 1154 N N . ILE A 1 160 ? 1.495 0.248 8.550 1.00 98.88 160 ILE A N 1
ATOM 1155 C CA . ILE A 1 160 ? 1.727 -1.187 8.737 1.00 98.88 160 ILE A CA 1
ATOM 1156 C C . ILE A 1 160 ? 3.204 -1.404 9.048 1.00 98.88 160 ILE A C 1
ATOM 1158 O O . ILE A 1 160 ? 4.070 -1.159 8.206 1.00 98.88 160 ILE A O 1
ATOM 1162 N N . SER A 1 161 ? 3.499 -1.875 10.260 1.00 98.44 161 SER A N 1
ATOM 1163 C CA . SER A 1 161 ? 4.879 -2.048 10.726 1.00 98.44 161 SER A CA 1
ATOM 1164 C C . SER A 1 161 ? 5.047 -3.220 11.689 1.00 98.44 161 SER A C 1
ATOM 1166 O O . SER A 1 161 ? 4.067 -3.825 12.115 1.00 98.44 161 SER A O 1
ATOM 1168 N N . SER A 1 162 ? 6.292 -3.578 12.013 1.00 96.19 162 SER A N 1
ATOM 1169 C CA . SER A 1 162 ? 6.640 -4.561 13.053 1.00 96.19 162 SER A CA 1
ATOM 1170 C C . SER A 1 162 ? 5.899 -5.903 12.923 1.00 96.19 162 SER A C 1
ATOM 1172 O O . SER A 1 162 ? 5.439 -6.473 13.908 1.00 96.19 162 SER A O 1
ATOM 1174 N N . GLY A 1 163 ? 5.743 -6.414 11.698 1.00 95.94 163 GLY A N 1
ATOM 1175 C CA . GLY A 1 163 ? 5.026 -7.670 11.428 1.00 95.94 163 GLY A CA 1
ATOM 1176 C C . GLY A 1 163 ? 3.499 -7.556 11.376 1.00 95.94 163 GLY A C 1
ATOM 1177 O O . GLY A 1 163 ? 2.823 -8.578 11.269 1.00 95.94 163 GLY A O 1
ATOM 1178 N N . GLY A 1 164 ? 2.943 -6.344 11.457 1.00 98.50 164 GLY A N 1
ATOM 1179 C CA . GLY A 1 164 ? 1.532 -6.074 11.191 1.00 98.50 164 GLY A CA 1
ATOM 1180 C C . GLY A 1 164 ? 1.124 -6.458 9.764 1.00 98.50 164 GLY A C 1
ATOM 1181 O O . GLY A 1 164 ? 1.937 -6.394 8.838 1.00 98.50 164 GLY A O 1
ATOM 1182 N N . ASN A 1 165 ? -0.140 -6.855 9.593 1.00 98.56 165 ASN A N 1
ATOM 1183 C CA . ASN A 1 165 ? -0.663 -7.379 8.331 1.00 98.56 165 ASN A CA 1
ATOM 1184 C C . ASN A 1 165 ? -1.928 -6.631 7.902 1.00 98.56 165 ASN A C 1
ATOM 1186 O O . ASN A 1 165 ? -2.921 -6.609 8.632 1.00 98.56 165 ASN A O 1
ATOM 1190 N N . ALA A 1 166 ? -1.912 -6.070 6.696 1.00 98.88 166 ALA A N 1
ATOM 1191 C CA . ALA A 1 166 ? -3.100 -5.539 6.039 1.00 98.88 166 ALA A CA 1
ATOM 1192 C C . ALA A 1 166 ? -3.447 -6.376 4.807 1.00 98.88 166 ALA A C 1
ATOM 1194 O O . ALA A 1 166 ? -2.583 -6.676 3.979 1.00 98.88 166 ALA A O 1
ATOM 1195 N N . ILE A 1 167 ? -4.717 -6.747 4.687 1.00 98.88 167 ILE A N 1
ATOM 1196 C CA . ILE A 1 167 ? -5.229 -7.594 3.611 1.00 98.88 167 ILE A CA 1
ATOM 1197 C C . ILE A 1 167 ? -6.402 -6.877 2.947 1.00 98.88 167 ILE A C 1
ATOM 1199 O O . ILE A 1 167 ? -7.304 -6.401 3.636 1.00 98.88 167 ILE A O 1
ATOM 1203 N N . GLU A 1 168 ? -6.392 -6.817 1.615 1.00 98.81 168 GLU A N 1
ATOM 1204 C CA . GLU A 1 168 ? -7.486 -6.245 0.814 1.00 98.81 168 GLU A CA 1
ATOM 1205 C C . GLU A 1 168 ? -7.766 -4.767 1.151 1.00 98.81 168 GLU A C 1
ATOM 1207 O O . GLU A 1 168 ? -8.907 -4.305 1.163 1.00 98.81 168 GLU A O 1
ATOM 1212 N N . THR A 1 169 ? -6.712 -3.992 1.432 1.00 98.94 169 THR A N 1
ATOM 1213 C CA . THR A 1 169 ? -6.852 -2.539 1.591 1.00 98.94 169 THR A CA 1
ATOM 1214 C C . THR A 1 169 ? -7.228 -1.896 0.254 1.00 98.94 169 THR A C 1
ATOM 1216 O O . THR A 1 169 ? -6.548 -2.102 -0.747 1.00 98.94 169 THR A O 1
ATOM 1219 N N . THR A 1 170 ? -8.257 -1.051 0.238 1.00 98.94 170 THR A N 1
ATOM 1220 C CA . THR A 1 170 ? -8.591 -0.187 -0.904 1.00 98.94 170 THR A CA 1
ATOM 1221 C C . THR A 1 170 ? -8.201 1.251 -0.591 1.00 98.94 170 THR A C 1
ATOM 1223 O O . THR A 1 170 ? -8.672 1.826 0.385 1.00 98.94 170 THR A O 1
ATOM 1226 N N . ILE A 1 171 ? -7.341 1.846 -1.413 1.00 98.88 171 ILE A N 1
ATOM 1227 C CA . ILE A 1 171 ? -6.897 3.234 -1.290 1.00 98.88 171 ILE A CA 1
ATOM 1228 C C . ILE A 1 171 ? -7.616 4.060 -2.353 1.00 98.88 171 ILE A C 1
ATOM 1230 O O . ILE A 1 171 ? -7.244 4.029 -3.528 1.00 98.88 171 ILE A O 1
ATOM 1234 N N . GLU A 1 172 ? -8.632 4.812 -1.938 1.00 98.56 172 GLU A N 1
ATOM 1235 C CA . GLU A 1 172 ? -9.328 5.749 -2.818 1.00 98.56 172 GLU A CA 1
ATOM 1236 C C . GLU A 1 172 ? -8.488 7.014 -2.977 1.00 98.56 172 GLU A C 1
ATOM 1238 O O . GLU A 1 172 ? -7.919 7.232 -4.043 1.00 98.56 172 GLU A O 1
ATOM 1243 N N . ASN A 1 173 ? -8.309 7.778 -1.894 1.00 97.44 173 ASN A N 1
ATOM 1244 C CA . ASN A 1 173 ? -7.616 9.075 -1.909 1.00 97.44 173 ASN A CA 1
ATOM 1245 C C . ASN A 1 173 ? -6.589 9.259 -0.774 1.00 97.44 173 ASN A C 1
ATOM 1247 O O . ASN A 1 173 ? -6.043 10.348 -0.616 1.00 97.44 173 ASN A O 1
ATOM 1251 N N . GLY A 1 174 ? -6.347 8.226 0.039 1.00 98.44 174 GLY A N 1
ATOM 1252 C CA . GLY A 1 174 ? -5.452 8.309 1.199 1.00 98.44 174 GLY A CA 1
ATOM 1253 C C . GLY A 1 174 ? -4.047 7.743 0.982 1.00 98.44 174 GLY A C 1
ATOM 1254 O O . GLY A 1 174 ? -3.571 7.588 -0.148 1.00 98.44 174 GLY A O 1
ATOM 1255 N N . PHE A 1 175 ? -3.396 7.415 2.100 1.00 98.88 175 PHE A N 1
ATOM 1256 C CA . PHE A 1 175 ? -2.025 6.909 2.147 1.00 98.88 175 PHE A CA 1
ATOM 1257 C C . PHE A 1 175 ? -1.937 5.565 2.882 1.00 98.88 175 PHE A C 1
ATOM 1259 O O . PHE A 1 175 ? -2.529 5.384 3.945 1.00 98.88 175 PHE A O 1
ATOM 1266 N N . GLN A 1 176 ? -1.163 4.627 2.340 1.00 98.94 176 GLN A N 1
ATOM 1267 C CA . GLN A 1 176 ? -0.748 3.412 3.043 1.00 98.94 176 GLN A CA 1
ATOM 1268 C C . GLN A 1 176 ? 0.777 3.380 3.150 1.00 98.94 176 GLN A C 1
ATOM 1270 O O . GLN A 1 176 ? 1.467 3.402 2.131 1.00 98.94 176 GLN A O 1
ATOM 1275 N N . GLU A 1 177 ? 1.301 3.269 4.369 1.00 98.88 177 GLU A N 1
ATOM 1276 C CA . GLU A 1 177 ? 2.724 3.062 4.631 1.00 98.88 177 GLU A CA 1
ATOM 1277 C C . GLU A 1 177 ? 3.000 1.622 5.058 1.00 98.88 177 GLU A C 1
ATOM 1279 O O . GLU A 1 177 ? 2.385 1.116 5.998 1.00 98.88 177 GLU A O 1
ATOM 1284 N N . VAL A 1 178 ? 3.967 0.982 4.404 1.00 98.88 178 VAL A N 1
ATOM 1285 C CA . VAL A 1 178 ? 4.445 -0.360 4.740 1.00 98.88 178 VAL A CA 1
ATOM 1286 C C . VAL A 1 178 ? 5.938 -0.289 5.041 1.00 98.88 178 VAL A C 1
ATOM 1288 O O . VAL A 1 178 ? 6.743 0.005 4.156 1.00 98.88 178 VAL A O 1
ATOM 1291 N N . SER A 1 179 ? 6.329 -0.555 6.286 1.00 98.69 179 SER A N 1
ATOM 1292 C CA . SER A 1 179 ? 7.723 -0.428 6.732 1.00 98.69 179 SER A CA 1
ATOM 1293 C C . SER A 1 179 ? 8.077 -1.440 7.822 1.00 98.69 179 SER A C 1
ATOM 1295 O O . SER A 1 179 ? 7.208 -2.113 8.366 1.00 98.69 179 SER A O 1
ATOM 1297 N N . ASN A 1 180 ? 9.362 -1.581 8.157 1.00 97.56 180 ASN A N 1
ATOM 1298 C CA . ASN A 1 180 ? 9.850 -2.289 9.349 1.00 97.56 180 ASN A CA 1
ATOM 1299 C C . ASN A 1 180 ? 9.254 -3.700 9.559 1.00 97.56 180 ASN A C 1
ATOM 1301 O O . ASN A 1 180 ? 8.846 -4.051 10.664 1.00 97.56 180 ASN A O 1
ATOM 1305 N N . GLY A 1 181 ? 9.170 -4.516 8.505 1.00 97.81 181 GLY A N 1
ATOM 1306 C CA . GLY A 1 181 ? 8.611 -5.872 8.562 1.00 97.81 181 GLY A CA 1
ATOM 1307 C C . GLY A 1 181 ? 7.089 -5.951 8.409 1.00 97.81 181 GLY A C 1
ATOM 1308 O O . GLY A 1 181 ? 6.536 -7.041 8.516 1.00 97.81 181 GLY A O 1
ATOM 1309 N N . GLY A 1 182 ? 6.403 -4.829 8.190 1.00 98.69 182 GLY A N 1
ATOM 1310 C CA . GLY A 1 182 ? 4.981 -4.801 7.855 1.00 98.69 182 GLY A CA 1
ATOM 1311 C C . GLY A 1 182 ? 4.681 -5.440 6.495 1.00 98.69 182 GLY A C 1
ATOM 1312 O O . GLY A 1 182 ? 5.515 -5.412 5.584 1.00 98.69 182 GLY A O 1
ATOM 1313 N N . SER A 1 183 ? 3.476 -5.999 6.351 1.00 98.75 183 SER A N 1
ATOM 1314 C CA . SER A 1 183 ? 3.021 -6.643 5.116 1.00 98.75 183 SER A CA 1
ATOM 1315 C C . SER A 1 183 ? 1.658 -6.133 4.650 1.00 98.75 183 SER A C 1
ATOM 1317 O O . SER A 1 183 ? 0.689 -6.132 5.410 1.00 98.75 183 SER A O 1
ATOM 1319 N N . ALA A 1 184 ? 1.578 -5.749 3.375 1.00 98.94 184 ALA A N 1
ATOM 1320 C CA . ALA A 1 184 ? 0.331 -5.431 2.687 1.00 98.94 184 ALA A CA 1
ATOM 1321 C C . ALA A 1 184 ? 0.072 -6.445 1.563 1.00 98.94 184 ALA A C 1
ATOM 1323 O O . ALA A 1 184 ? 0.916 -6.647 0.691 1.00 98.94 184 ALA A O 1
ATOM 1324 N N . THR A 1 185 ? -1.097 -7.080 1.561 1.00 98.94 185 THR A N 1
ATOM 1325 C CA . THR A 1 185 ? -1.477 -8.068 0.541 1.00 98.94 185 THR A CA 1
ATOM 1326 C C . THR A 1 185 ? -2.765 -7.658 -0.156 1.00 98.94 185 THR A C 1
ATOM 1328 O O . THR A 1 185 ? -3.760 -7.353 0.498 1.00 98.94 185 THR A O 1
ATOM 1331 N N . SER A 1 186 ? -2.767 -7.713 -1.488 1.00 98.88 186 SER A N 1
ATOM 1332 C CA . SER A 1 186 ? -3.923 -7.373 -2.331 1.00 98.88 186 SER A CA 1
ATOM 1333 C C . SER A 1 186 ? -4.430 -5.941 -2.127 1.00 98.88 186 SER A C 1
ATOM 1335 O O . SER A 1 186 ? -5.634 -5.695 -2.157 1.00 98.88 186 SER A O 1
ATOM 1337 N N . THR A 1 187 ? -3.518 -4.986 -1.912 1.00 98.94 187 THR A N 1
ATOM 1338 C CA . THR A 1 187 ? -3.883 -3.564 -1.895 1.00 98.94 187 THR A CA 1
ATOM 1339 C C . THR A 1 187 ? -4.370 -3.134 -3.282 1.00 98.94 187 THR A C 1
ATOM 1341 O O . THR A 1 187 ? -3.695 -3.385 -4.280 1.00 98.94 187 THR A O 1
ATOM 1344 N N . VAL A 1 188 ? -5.497 -2.427 -3.357 1.00 98.94 188 VAL A N 1
ATOM 1345 C CA . VAL A 1 188 ? -5.997 -1.782 -4.580 1.00 98.94 188 VAL A CA 1
ATOM 1346 C C . VAL A 1 188 ? -5.835 -0.272 -4.450 1.00 98.94 188 VAL A C 1
ATOM 1348 O O . VAL A 1 188 ? -6.345 0.320 -3.507 1.00 98.94 188 VAL A O 1
ATOM 1351 N N . ILE A 1 189 ? -5.140 0.363 -5.392 1.00 98.88 189 ILE A N 1
ATOM 1352 C CA . ILE A 1 189 ? -4.869 1.805 -5.389 1.00 98.88 189 ILE A CA 1
ATOM 1353 C C . ILE A 1 189 ? -5.648 2.475 -6.525 1.00 98.88 189 ILE A C 1
ATOM 1355 O O . ILE A 1 189 ? -5.257 2.394 -7.694 1.00 98.88 189 ILE A O 1
ATOM 1359 N N . ASN A 1 190 ? -6.750 3.147 -6.190 1.00 98.69 190 ASN A N 1
ATOM 1360 C CA . ASN A 1 190 ? -7.601 3.826 -7.164 1.00 98.69 190 ASN A CA 1
ATOM 1361 C C . ASN A 1 190 ? -7.043 5.196 -7.556 1.00 98.69 190 ASN A C 1
ATOM 1363 O O . ASN A 1 190 ? -6.818 5.396 -8.745 1.00 98.69 190 ASN A O 1
ATOM 1367 N N . ALA A 1 191 ? -6.736 6.082 -6.603 1.00 96.12 191 ALA A N 1
ATOM 1368 C CA . ALA A 1 191 ? -6.076 7.367 -6.881 1.00 96.12 191 ALA A CA 1
ATOM 1369 C C . ALA A 1 191 ? -5.008 7.774 -5.843 1.00 96.12 191 ALA A C 1
ATOM 1371 O O . ALA A 1 191 ? -4.130 8.571 -6.168 1.00 96.12 191 ALA A O 1
ATOM 1372 N N . GLY A 1 192 ? -5.048 7.217 -4.627 1.00 98.06 192 GLY A N 1
ATOM 1373 C CA . GLY A 1 192 ? -4.097 7.511 -3.549 1.00 98.06 192 GLY A CA 1
ATOM 1374 C C . GLY A 1 192 ? -2.703 6.891 -3.718 1.00 98.06 192 GLY A C 1
ATOM 1375 O O . GLY A 1 192 ? -2.243 6.610 -4.829 1.00 98.06 192 GLY A O 1
ATOM 1376 N N . PHE A 1 193 ? -2.017 6.688 -2.593 1.00 98.81 193 PHE A N 1
ATOM 1377 C CA . PHE A 1 193 ? -0.594 6.350 -2.579 1.00 98.81 193 PHE A CA 1
ATOM 1378 C C . PHE A 1 193 ? -0.268 5.189 -1.635 1.00 98.81 193 PHE A C 1
ATOM 1380 O O . PHE A 1 193 ? -0.725 5.157 -0.492 1.00 98.81 193 PHE A O 1
ATOM 1387 N N . GLN A 1 194 ? 0.584 4.271 -2.090 1.00 98.94 194 GLN A N 1
ATOM 1388 C CA . GLN A 1 194 ? 1.217 3.252 -1.253 1.00 98.94 194 GLN A CA 1
ATOM 1389 C C . GLN A 1 194 ? 2.733 3.483 -1.213 1.00 98.94 194 GLN A C 1
ATOM 1391 O O . GLN A 1 194 ? 3.391 3.429 -2.250 1.00 98.94 194 GLN A O 1
ATOM 1396 N N . ASN A 1 195 ? 3.289 3.703 -0.022 1.00 98.88 195 ASN A N 1
ATOM 1397 C CA . ASN A 1 195 ? 4.731 3.757 0.204 1.00 98.88 195 ASN A CA 1
ATOM 1398 C C . ASN A 1 195 ? 5.220 2.446 0.814 1.00 98.88 195 ASN A C 1
ATOM 1400 O O . ASN A 1 195 ? 4.720 2.024 1.858 1.00 98.88 195 ASN A O 1
ATOM 1404 N N . ILE A 1 196 ? 6.233 1.839 0.209 1.00 98.88 196 ILE A N 1
ATOM 1405 C CA . ILE A 1 196 ? 6.897 0.650 0.736 1.00 98.88 196 ILE A CA 1
ATOM 1406 C C . ILE A 1 196 ? 8.351 1.025 0.980 1.00 98.88 196 ILE A C 1
ATOM 1408 O O . ILE A 1 196 ? 9.095 1.322 0.045 1.00 98.88 196 ILE A O 1
ATOM 1412 N N . SER A 1 197 ? 8.751 1.039 2.244 1.00 98.38 197 SER A N 1
ATOM 1413 C CA . SER A 1 197 ? 10.096 1.433 2.662 1.00 98.38 197 SER A CA 1
ATOM 1414 C C . SER A 1 197 ? 10.811 0.293 3.381 1.00 98.38 197 SER A C 1
ATOM 1416 O O . SER A 1 197 ? 10.364 -0.852 3.335 1.00 98.38 197 SER A O 1
ATOM 1418 N N . SER A 1 198 ? 11.958 0.585 3.997 1.00 98.25 198 SER A N 1
ATOM 1419 C CA . SER A 1 198 ? 12.880 -0.403 4.565 1.00 98.25 198 SER A CA 1
ATOM 1420 C C . SER A 1 198 ? 12.183 -1.514 5.355 1.00 98.25 198 SER A C 1
ATOM 1422 O O . SER A 1 198 ? 11.511 -1.264 6.358 1.00 98.25 198 SER A O 1
ATOM 1424 N N . GLY A 1 199 ? 12.349 -2.756 4.893 1.00 98.00 199 GLY A N 1
ATOM 1425 C CA . GLY A 1 199 ? 11.785 -3.958 5.505 1.00 98.00 199 GLY A CA 1
ATOM 1426 C C . GLY A 1 199 ? 10.285 -4.163 5.270 1.00 98.00 199 GLY A C 1
ATOM 1427 O O . GLY A 1 199 ? 9.757 -5.182 5.704 1.00 98.00 199 GLY A O 1
ATOM 1428 N N . GLY A 1 200 ? 9.590 -3.227 4.625 1.00 98.81 200 GLY A N 1
ATOM 1429 C CA . GLY A 1 200 ? 8.196 -3.372 4.221 1.00 98.81 200 GLY A CA 1
ATOM 1430 C C . GLY A 1 200 ? 8.041 -4.250 2.978 1.00 98.81 200 GLY A C 1
ATOM 1431 O O . GLY A 1 200 ? 8.909 -4.274 2.100 1.00 98.81 200 GLY A O 1
ATOM 1432 N N . SER A 1 201 ? 6.918 -4.964 2.892 1.00 98.81 201 SER A N 1
ATOM 1433 C CA . SER A 1 201 ? 6.597 -5.830 1.754 1.00 98.81 201 SER A CA 1
ATOM 1434 C C . SER A 1 201 ? 5.155 -5.652 1.288 1.00 98.81 201 SER A C 1
ATOM 1436 O O . SER A 1 201 ? 4.223 -5.770 2.088 1.00 98.81 201 SER A O 1
ATOM 1438 N N . ALA A 1 202 ? 4.964 -5.430 -0.013 1.00 98.94 202 ALA A N 1
ATOM 1439 C CA . ALA A 1 202 ? 3.654 -5.475 -0.651 1.00 98.94 202 ALA A CA 1
ATOM 1440 C C . ALA A 1 202 ? 3.568 -6.618 -1.666 1.00 98.94 202 ALA A C 1
ATOM 1442 O O . ALA A 1 202 ? 4.465 -6.806 -2.488 1.00 98.94 202 ALA A O 1
ATOM 1443 N N . THR A 1 203 ? 2.471 -7.372 -1.633 1.00 98.94 203 THR A N 1
ATOM 1444 C CA . THR A 1 203 ? 2.219 -8.482 -2.561 1.00 98.94 203 THR A CA 1
ATOM 1445 C C . THR A 1 203 ? 0.872 -8.314 -3.249 1.00 98.94 203 THR A C 1
ATOM 1447 O O . THR A 1 203 ? -0.130 -8.008 -2.602 1.00 98.94 203 THR A O 1
ATOM 1450 N N . SER A 1 204 ? 0.840 -8.543 -4.563 1.00 98.88 204 SER A N 1
ATOM 1451 C CA . SER A 1 204 ? -0.379 -8.490 -5.381 1.00 98.88 204 SER A CA 1
ATOM 1452 C C . SER A 1 204 ? -1.086 -7.131 -5.358 1.00 98.88 204 SER A C 1
ATOM 1454 O O . SER A 1 204 ? -2.311 -7.066 -5.438 1.00 98.88 204 SER A O 1
ATOM 1456 N N . THR A 1 205 ? -0.329 -6.034 -5.258 1.00 98.94 205 THR A N 1
ATOM 1457 C CA . THR A 1 205 ? -0.900 -4.687 -5.379 1.00 98.94 205 THR A CA 1
ATOM 1458 C C . THR A 1 205 ? -1.480 -4.474 -6.781 1.00 98.94 205 THR A C 1
ATOM 1460 O O . THR A 1 205 ? -0.825 -4.778 -7.777 1.00 98.94 205 THR A O 1
ATOM 1463 N N . ILE A 1 206 ? -2.674 -3.889 -6.872 1.00 98.94 206 ILE A N 1
ATOM 1464 C CA . ILE A 1 206 ? -3.294 -3.440 -8.125 1.00 98.94 206 ILE A CA 1
ATOM 1465 C C . ILE A 1 206 ? -3.300 -1.912 -8.149 1.00 98.94 206 ILE A C 1
ATOM 1467 O O . ILE A 1 206 ? -3.895 -1.282 -7.281 1.00 98.94 206 ILE A O 1
ATOM 1471 N N . ILE A 1 207 ? -2.678 -1.308 -9.160 1.00 98.94 207 ILE A N 1
ATOM 1472 C CA . ILE A 1 207 ? -2.590 0.147 -9.317 1.00 98.94 207 ILE A CA 1
ATOM 1473 C C . ILE A 1 207 ? -3.480 0.585 -10.486 1.00 98.94 207 ILE A C 1
ATOM 1475 O O . ILE A 1 207 ? -3.120 0.415 -11.655 1.00 98.94 207 ILE A O 1
ATOM 1479 N N . ASN A 1 208 ? -4.652 1.145 -10.183 1.00 98.81 208 ASN A N 1
ATOM 1480 C CA . ASN A 1 208 ? -5.625 1.576 -11.189 1.00 98.81 208 ASN A CA 1
ATOM 1481 C C . ASN A 1 208 ? -5.275 2.943 -11.773 1.00 98.81 208 ASN A C 1
ATOM 1483 O O . ASN A 1 208 ? -4.976 3.008 -12.959 1.00 98.81 208 ASN A O 1
ATOM 1487 N N . ALA A 1 209 ? -5.265 4.000 -10.961 1.00 98.31 209 ALA A N 1
ATOM 1488 C CA . ALA A 1 209 ? -4.781 5.325 -11.363 1.00 98.31 209 ALA A CA 1
ATOM 1489 C C . ALA A 1 209 ? -3.905 6.007 -10.294 1.00 98.31 209 ALA A C 1
ATOM 1491 O O . ALA A 1 209 ? -3.399 7.099 -10.536 1.00 98.31 209 ALA A O 1
ATOM 1492 N N . GLY A 1 210 ? -3.706 5.367 -9.135 1.00 98.56 210 GLY A N 1
ATOM 1493 C CA . GLY A 1 210 ? -2.852 5.886 -8.070 1.00 98.56 210 GLY A CA 1
ATOM 1494 C C . GLY A 1 210 ? -1.367 5.582 -8.262 1.00 98.56 210 GLY A C 1
ATOM 1495 O O . GLY A 1 210 ? -0.897 5.293 -9.368 1.00 98.56 210 GLY A O 1
ATOM 1496 N N . PHE A 1 211 ? -0.632 5.639 -7.153 1.00 98.88 211 PHE A N 1
ATOM 1497 C CA . PHE A 1 211 ? 0.825 5.562 -7.146 1.00 98.88 211 PHE A CA 1
ATOM 1498 C C . PHE A 1 211 ? 1.353 4.565 -6.107 1.00 98.88 211 PHE A C 1
ATOM 1500 O O . PHE A 1 211 ? 0.877 4.526 -4.973 1.00 98.88 211 PHE A O 1
ATOM 1507 N N . GLN A 1 212 ? 2.373 3.792 -6.478 1.0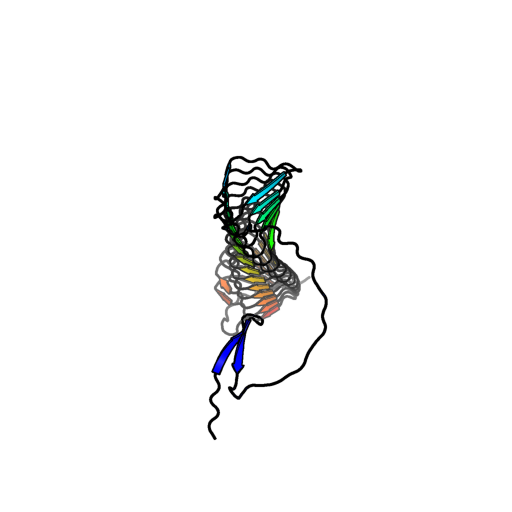0 98.94 212 GLN A N 1
ATOM 1508 C CA . GLN A 1 212 ? 3.166 2.980 -5.554 1.00 98.94 212 GLN A CA 1
ATOM 1509 C C . GLN A 1 212 ? 4.634 3.422 -5.610 1.00 98.94 212 GLN A C 1
ATOM 1511 O O . GLN A 1 212 ? 5.241 3.351 -6.676 1.00 98.94 212 GLN A O 1
ATOM 1516 N N . ASP A 1 213 ? 5.207 3.828 -4.475 1.00 98.88 213 ASP A N 1
ATOM 1517 C CA . ASP A 1 213 ? 6.655 4.032 -4.317 1.00 98.88 213 ASP A CA 1
ATOM 1518 C C . ASP A 1 213 ? 7.271 2.834 -3.603 1.00 98.88 213 ASP A C 1
ATOM 1520 O O . ASP A 1 213 ? 6.863 2.472 -2.496 1.00 98.88 213 ASP A O 1
ATOM 1524 N N . VAL A 1 214 ? 8.264 2.225 -4.237 1.00 98.88 214 VAL A N 1
ATOM 1525 C CA . VAL A 1 214 ? 9.110 1.197 -3.641 1.00 98.88 214 VAL A CA 1
ATOM 1526 C C . VAL A 1 214 ? 10.468 1.830 -3.377 1.00 98.88 214 VAL A C 1
ATOM 1528 O O . VAL A 1 214 ? 11.299 1.965 -4.275 1.00 98.88 214 VAL A O 1
ATOM 1531 N N . SER A 1 215 ? 10.681 2.236 -2.131 1.00 98.00 215 SER A N 1
ATOM 1532 C CA . SER A 1 215 ? 11.873 2.956 -1.688 1.00 98.00 215 SER A CA 1
ATOM 1533 C C . SER A 1 215 ? 12.912 2.026 -1.052 1.00 98.00 215 SER A C 1
ATOM 1535 O O . SER A 1 215 ? 12.773 0.803 -1.076 1.00 98.00 215 SER A O 1
ATOM 1537 N N . ASN A 1 216 ? 13.999 2.595 -0.521 1.00 98.19 216 ASN A N 1
ATOM 1538 C CA . ASN A 1 216 ? 15.160 1.844 -0.043 1.00 98.19 216 ASN A CA 1
ATOM 1539 C C . ASN A 1 216 ? 14.789 0.729 0.949 1.00 98.19 216 ASN A C 1
ATOM 1541 O O . ASN A 1 216 ? 14.247 0.998 2.022 1.00 98.19 216 ASN A O 1
ATOM 1545 N N . GLY A 1 217 ? 15.119 -0.514 0.591 1.00 97.81 217 GLY A N 1
ATOM 1546 C CA . GLY A 1 217 ? 14.852 -1.708 1.389 1.00 97.81 217 GLY A CA 1
ATOM 1547 C C . GLY A 1 217 ? 13.394 -2.177 1.360 1.00 97.81 217 GLY A C 1
ATOM 1548 O O . GLY A 1 217 ? 13.070 -3.134 2.063 1.00 97.81 217 GLY A O 1
ATOM 1549 N N . GLY A 1 218 ? 12.530 -1.519 0.585 1.00 98.75 218 GLY A N 1
ATOM 1550 C CA . GLY A 1 218 ? 11.161 -1.941 0.315 1.00 98.75 218 GLY A CA 1
ATOM 1551 C C . GLY A 1 218 ? 11.085 -2.970 -0.815 1.00 98.75 218 GLY A C 1
ATOM 1552 O O . GLY A 1 218 ? 11.904 -2.969 -1.739 1.00 98.75 218 GLY A O 1
ATOM 1553 N N . SER A 1 219 ? 10.083 -3.850 -0.746 1.00 98.88 219 SER A N 1
ATOM 1554 C CA . SER A 1 219 ? 9.848 -4.898 -1.745 1.00 98.88 219 SER A CA 1
ATOM 1555 C C . SER A 1 219 ? 8.396 -4.922 -2.222 1.00 98.88 219 SER A C 1
ATOM 1557 O O . SER A 1 219 ? 7.472 -4.959 -1.410 1.00 98.88 219 SER A O 1
ATOM 1559 N N . ALA A 1 220 ? 8.194 -4.958 -3.539 1.00 98.94 220 ALA A N 1
ATOM 1560 C CA . ALA A 1 220 ? 6.895 -5.191 -4.163 1.00 98.94 220 ALA A CA 1
ATOM 1561 C C . ALA A 1 220 ? 6.940 -6.456 -5.032 1.00 98.94 220 ALA A C 1
ATOM 1563 O O . ALA A 1 220 ? 7.838 -6.613 -5.855 1.00 98.94 220 ALA A O 1
ATOM 1564 N N . THR A 1 221 ? 5.978 -7.365 -4.871 1.00 98.94 221 THR A N 1
ATOM 1565 C CA . THR A 1 221 ? 5.897 -8.607 -5.660 1.00 98.94 221 THR A CA 1
ATOM 1566 C C . THR A 1 221 ? 4.526 -8.763 -6.312 1.00 98.94 221 THR A C 1
ATOM 1568 O O . THR A 1 221 ? 3.496 -8.527 -5.680 1.00 98.94 221 THR A O 1
ATOM 1571 N N . SER A 1 222 ? 4.504 -9.185 -7.578 1.00 98.88 222 SER A N 1
ATOM 1572 C CA . SER A 1 222 ? 3.280 -9.424 -8.355 1.00 98.88 222 SER A CA 1
ATOM 1573 C C . SER A 1 222 ? 2.367 -8.196 -8.477 1.00 98.88 222 SER A C 1
ATOM 1575 O O . SER A 1 222 ? 1.141 -8.322 -8.494 1.00 98.88 222 SER A O 1
ATOM 1577 N N . THR A 1 223 ? 2.950 -6.996 -8.551 1.00 98.94 223 THR A N 1
ATOM 1578 C CA . THR A 1 223 ? 2.190 -5.761 -8.787 1.00 98.94 223 THR A CA 1
ATOM 1579 C C . THR A 1 223 ? 1.548 -5.788 -10.177 1.00 98.94 223 THR A C 1
ATOM 1581 O O . THR A 1 223 ? 2.208 -6.102 -11.164 1.00 98.94 223 THR A O 1
ATOM 1584 N N . THR A 1 224 ? 0.277 -5.403 -10.286 1.00 98.94 224 THR A N 1
ATOM 1585 C CA . THR A 1 224 ? -0.410 -5.166 -11.565 1.00 98.94 224 THR A CA 1
ATOM 1586 C C . THR A 1 224 ? -0.685 -3.678 -11.744 1.00 98.94 224 THR A C 1
ATOM 1588 O O . THR A 1 224 ? -1.356 -3.070 -10.915 1.00 98.94 224 THR A O 1
ATOM 1591 N N . ILE A 1 225 ? -0.205 -3.084 -12.836 1.00 98.94 225 ILE A N 1
ATOM 1592 C CA . ILE A 1 225 ? -0.363 -1.654 -13.129 1.00 98.94 225 ILE A CA 1
ATOM 1593 C C . ILE A 1 225 ? -1.348 -1.480 -14.289 1.00 98.94 225 ILE A C 1
ATOM 1595 O O . ILE A 1 225 ? -0.993 -1.682 -15.452 1.00 98.94 225 ILE A O 1
ATOM 1599 N N . ASN A 1 226 ? -2.592 -1.109 -13.984 1.00 98.62 226 ASN A N 1
ATOM 1600 C CA . ASN A 1 226 ? -3.645 -0.932 -14.985 1.00 98.62 226 ASN A CA 1
ATOM 1601 C C . ASN A 1 226 ? -3.521 0.410 -15.711 1.00 98.62 226 ASN A C 1
ATOM 1603 O O . ASN A 1 226 ? -3.481 0.427 -16.938 1.00 98.62 226 ASN A O 1
ATOM 1607 N N . GLY A 1 227 ? -3.411 1.506 -14.962 1.00 98.12 227 GLY A N 1
ATOM 1608 C CA . GLY A 1 227 ? -3.258 2.863 -15.502 1.00 98.12 227 GLY A CA 1
ATOM 1609 C C . GLY A 1 227 ? -2.512 3.833 -14.580 1.00 98.12 227 GLY A C 1
ATOM 1610 O O . GLY A 1 227 ? -2.300 4.979 -14.962 1.00 98.12 227 GLY A O 1
ATOM 1611 N N . GLY A 1 228 ? -2.114 3.387 -13.385 1.00 98.75 228 GLY A N 1
ATOM 1612 C CA . GLY A 1 228 ? -1.334 4.187 -12.448 1.00 98.75 228 GLY A CA 1
ATOM 1613 C C . GLY A 1 228 ? 0.169 4.054 -12.668 1.00 98.75 228 GLY A C 1
ATOM 1614 O O . GLY A 1 228 ? 0.634 3.662 -13.745 1.00 98.75 228 GLY A O 1
ATOM 1615 N N . VAL A 1 229 ? 0.926 4.367 -11.618 1.00 98.94 229 VAL A N 1
ATOM 1616 C CA . VAL A 1 229 ? 2.390 4.407 -11.661 1.00 98.94 229 VAL A CA 1
ATOM 1617 C C . VAL A 1 229 ? 2.996 3.598 -10.517 1.00 98.94 229 VAL A C 1
ATOM 1619 O O . VAL A 1 229 ? 2.579 3.725 -9.368 1.00 98.94 229 VAL A O 1
ATOM 1622 N N . GLN A 1 230 ? 4.008 2.794 -10.834 1.00 98.94 230 GLN A N 1
ATOM 1623 C CA . GLN A 1 230 ? 4.942 2.241 -9.855 1.00 98.94 230 GLN A CA 1
ATOM 1624 C C . GLN A 1 230 ? 6.306 2.908 -10.048 1.00 98.94 230 GLN A C 1
ATOM 1626 O O . GLN A 1 230 ? 6.904 2.766 -11.113 1.00 98.94 230 GLN A O 1
ATOM 1631 N N . LEU A 1 231 ? 6.810 3.593 -9.026 1.00 98.94 231 LEU A N 1
ATOM 1632 C CA . LEU A 1 231 ? 8.185 4.082 -8.968 1.00 98.94 231 LEU A CA 1
ATOM 1633 C C . LEU A 1 231 ? 9.018 3.142 -8.099 1.00 98.94 231 LEU A C 1
ATOM 1635 O O . LEU A 1 231 ? 8.623 2.792 -6.990 1.00 98.94 231 LEU A O 1
ATOM 1639 N N . ILE A 1 232 ? 10.178 2.742 -8.604 1.00 98.88 232 ILE A N 1
ATOM 1640 C CA . ILE A 1 232 ? 11.161 1.954 -7.867 1.00 98.88 232 ILE A CA 1
ATOM 1641 C C . ILE A 1 232 ? 12.379 2.843 -7.667 1.00 98.88 232 ILE A C 1
ATOM 1643 O O . ILE A 1 232 ? 13.175 3.056 -8.584 1.00 98.88 232 ILE A O 1
ATOM 1647 N N . SER A 1 233 ? 12.481 3.389 -6.464 1.00 98.00 233 SER A N 1
ATOM 1648 C CA . SER A 1 233 ? 13.525 4.320 -6.056 1.00 98.00 233 SER A CA 1
ATOM 1649 C C . SER A 1 233 ? 14.797 3.578 -5.616 1.00 98.00 233 SER A C 1
ATOM 1651 O O . SER A 1 233 ? 14.852 2.347 -5.586 1.00 98.00 233 SER A O 1
ATOM 1653 N N . SER A 1 234 ? 15.846 4.327 -5.262 1.00 98.06 234 SER A N 1
ATOM 1654 C CA . SER A 1 234 ? 17.141 3.761 -4.862 1.00 98.06 234 SER A CA 1
ATOM 1655 C C . SER A 1 234 ? 17.017 2.732 -3.736 1.00 98.06 234 SER A C 1
ATOM 1657 O O . SER A 1 234 ? 16.479 3.033 -2.670 1.00 98.06 234 SER A O 1
ATOM 1659 N N . GLY A 1 235 ? 17.523 1.518 -3.971 1.00 97.81 235 GLY A N 1
ATOM 1660 C CA . GLY A 1 235 ? 17.464 0.402 -3.025 1.00 97.81 235 GLY A CA 1
ATOM 1661 C C . GLY A 1 235 ? 16.101 -0.296 -2.933 1.00 97.81 235 GLY A C 1
ATOM 1662 O O . GLY A 1 235 ? 15.969 -1.232 -2.145 1.00 97.81 235 GLY A O 1
ATOM 1663 N N . GLY A 1 236 ? 15.100 0.144 -3.699 1.00 98.81 236 GLY A N 1
ATOM 1664 C CA . GLY A 1 236 ? 13.813 -0.533 -3.839 1.00 98.81 236 GLY A CA 1
ATOM 1665 C C . GLY A 1 236 ? 13.872 -1.684 -4.844 1.00 98.81 236 GLY A C 1
ATOM 1666 O O . GLY A 1 236 ? 14.655 -1.660 -5.799 1.00 98.81 236 GLY A O 1
ATOM 1667 N N . SER A 1 237 ? 13.026 -2.696 -4.640 1.00 98.88 237 SER A N 1
ATOM 1668 C CA . SER A 1 237 ? 12.949 -3.874 -5.511 1.00 98.88 237 SER A CA 1
ATOM 1669 C C . SER A 1 237 ? 11.510 -4.216 -5.887 1.00 98.88 237 SER A C 1
ATOM 1671 O O . SER A 1 237 ? 10.672 -4.420 -5.010 1.00 98.88 237 SER A O 1
ATOM 1673 N N . ALA A 1 238 ? 11.241 -4.373 -7.183 1.00 98.94 238 ALA A N 1
ATOM 1674 C CA . ALA A 1 238 ? 9.989 -4.936 -7.683 1.00 98.94 238 ALA A CA 1
ATOM 1675 C C . ALA A 1 238 ? 10.222 -6.249 -8.440 1.00 98.94 238 ALA A C 1
ATOM 1677 O O . ALA A 1 238 ? 11.130 -6.347 -9.268 1.00 98.94 238 ALA A O 1
ATOM 1678 N N . VAL A 1 239 ? 9.380 -7.247 -8.181 1.00 98.94 239 VAL A N 1
ATOM 1679 C CA . VAL A 1 239 ? 9.453 -8.577 -8.798 1.00 98.94 239 VAL A CA 1
ATOM 1680 C C . VAL A 1 239 ? 8.099 -8.956 -9.394 1.00 98.94 239 VAL A C 1
ATOM 1682 O O . VAL A 1 239 ? 7.059 -8.760 -8.769 1.00 98.94 239 VAL A O 1
ATOM 1685 N N . ASP A 1 240 ? 8.114 -9.510 -10.605 1.00 98.88 240 ASP A N 1
ATOM 1686 C CA . ASP A 1 240 ? 6.940 -10.013 -11.328 1.00 98.88 240 ASP A CA 1
ATOM 1687 C C . ASP A 1 240 ? 5.847 -8.954 -11.550 1.00 98.88 240 ASP A C 1
ATOM 1689 O O . ASP A 1 240 ? 4.647 -9.235 -11.490 1.00 98.88 240 ASP A O 1
ATOM 1693 N N . THR A 1 241 ? 6.252 -7.709 -11.820 1.00 98.94 241 THR A N 1
ATOM 1694 C CA . THR A 1 241 ? 5.305 -6.646 -12.172 1.00 98.94 241 THR A CA 1
ATOM 1695 C C . THR A 1 241 ? 4.666 -6.919 -13.537 1.00 98.94 241 THR A C 1
ATOM 1697 O O . THR A 1 241 ? 5.360 -7.113 -14.532 1.00 98.94 241 THR A O 1
ATOM 1700 N N . THR A 1 242 ? 3.339 -6.846 -13.623 1.00 98.94 242 THR A N 1
ATOM 1701 C CA . THR A 1 242 ? 2.593 -6.835 -14.889 1.00 98.94 242 THR A CA 1
ATOM 1702 C C . THR A 1 242 ? 2.093 -5.427 -15.188 1.00 98.94 242 THR A C 1
ATOM 1704 O O . THR A 1 242 ? 1.267 -4.881 -14.460 1.00 98.94 242 THR A O 1
ATOM 1707 N N . ILE A 1 243 ? 2.563 -4.837 -16.283 1.00 98.88 243 ILE A N 1
ATOM 1708 C CA . ILE A 1 243 ? 2.157 -3.509 -16.743 1.00 98.88 243 ILE A CA 1
ATOM 1709 C C . ILE A 1 243 ? 1.133 -3.680 -17.863 1.00 98.88 243 ILE A C 1
ATOM 1711 O O . ILE A 1 243 ? 1.477 -4.163 -18.942 1.00 98.88 243 ILE A O 1
ATOM 1715 N N . GLN A 1 244 ? -0.116 -3.285 -17.613 1.00 98.31 244 GLN A N 1
ATOM 1716 C CA . GLN A 1 244 ? -1.179 -3.296 -18.617 1.00 98.31 244 GLN A CA 1
ATOM 1717 C C . GLN A 1 244 ? -1.115 -2.027 -19.462 1.00 98.31 244 GLN A C 1
ATOM 1719 O O . GLN A 1 244 ? -0.559 -2.071 -20.549 1.00 98.31 244 GLN A O 1
ATOM 1724 N N . SER A 1 245 ? -1.629 -0.900 -18.964 1.00 97.69 245 SER A N 1
ATOM 1725 C CA . SER A 1 245 ? -1.600 0.398 -19.659 1.00 97.69 245 SER A CA 1
ATOM 1726 C C . SER A 1 245 ? -1.034 1.531 -18.796 1.00 97.69 245 SER A C 1
ATOM 1728 O O . SER A 1 245 ? -1.115 2.695 -19.181 1.00 97.69 245 SER A O 1
ATOM 1730 N N . GLY A 1 246 ? -0.478 1.196 -17.628 1.00 98.69 246 GLY A N 1
ATOM 1731 C CA . GLY A 1 246 ? 0.203 2.140 -16.747 1.00 98.69 246 GLY A CA 1
ATOM 1732 C C . GLY A 1 246 ? 1.712 2.195 -16.976 1.00 98.69 246 GLY A C 1
ATOM 1733 O O . GLY A 1 246 ? 2.226 1.773 -18.017 1.00 98.69 246 GLY A O 1
ATOM 1734 N N . ILE A 1 247 ? 2.419 2.715 -15.973 1.00 98.94 247 ILE A N 1
ATOM 1735 C CA . ILE A 1 247 ? 3.853 3.000 -16.053 1.00 98.94 247 ILE A CA 1
ATOM 1736 C C . ILE A 1 247 ? 4.598 2.361 -14.878 1.00 98.94 247 ILE A C 1
ATOM 1738 O O . ILE A 1 247 ? 4.184 2.489 -13.728 1.00 98.94 247 ILE A O 1
ATOM 1742 N N . GLN A 1 248 ? 5.731 1.723 -15.165 1.00 98.94 248 GLN A N 1
ATOM 1743 C CA . GLN A 1 248 ? 6.758 1.420 -14.170 1.00 98.94 248 GLN A CA 1
ATOM 1744 C C . GLN A 1 248 ? 7.994 2.279 -14.447 1.00 98.94 248 GLN A C 1
ATOM 1746 O O . GLN A 1 248 ? 8.567 2.202 -15.533 1.00 98.94 248 GLN A O 1
ATOM 1751 N N . GLU A 1 249 ? 8.430 3.064 -13.469 1.00 98.88 249 GLU A N 1
ATOM 1752 C CA . GLU A 1 249 ? 9.686 3.808 -13.520 1.00 98.88 249 GLU A CA 1
ATOM 1753 C C . GLU A 1 249 ? 10.720 3.147 -12.607 1.00 98.88 249 GLU A C 1
ATOM 1755 O O . GLU A 1 249 ? 10.521 3.013 -11.401 1.00 98.88 249 GLU A O 1
ATOM 1760 N N . VAL A 1 250 ? 11.841 2.729 -13.192 1.00 98.88 250 VAL A N 1
ATOM 1761 C CA . VAL A 1 250 ? 12.998 2.198 -12.473 1.00 98.88 250 VAL A CA 1
ATOM 1762 C C . VAL A 1 250 ? 14.024 3.321 -12.342 1.00 98.88 250 VAL A C 1
ATOM 1764 O O . VAL A 1 250 ? 14.765 3.613 -13.286 1.00 98.88 250 VAL A O 1
ATOM 1767 N N . GLY A 1 251 ? 14.020 3.979 -11.183 1.00 98.50 251 GLY A N 1
ATOM 1768 C CA . GLY A 1 251 ? 14.885 5.110 -10.858 1.00 98.50 251 GLY A CA 1
ATOM 1769 C C . GLY A 1 251 ? 16.333 4.711 -10.555 1.00 98.50 251 GLY A C 1
ATOM 1770 O O . GLY A 1 251 ? 16.703 3.536 -10.592 1.00 98.50 251 GLY A O 1
ATOM 1771 N N . GLU A 1 252 ? 17.170 5.699 -10.227 1.00 98.12 252 GLU A N 1
ATOM 1772 C CA . GLU A 1 252 ? 18.580 5.481 -9.876 1.00 98.12 252 GLU A CA 1
ATOM 1773 C C . GLU A 1 252 ? 18.723 4.524 -8.681 1.00 98.12 252 GLU A C 1
ATOM 1775 O O . GLU A 1 252 ? 18.241 4.799 -7.583 1.00 98.12 252 GLU A O 1
ATOM 1780 N N . GLY A 1 253 ? 19.408 3.395 -8.884 1.00 97.88 253 GLY A N 1
ATOM 1781 C CA . GLY A 1 253 ? 19.596 2.362 -7.865 1.00 97.88 253 GLY A CA 1
ATOM 1782 C C . GLY A 1 253 ? 18.355 1.510 -7.578 1.00 97.88 253 GLY A C 1
ATOM 1783 O O . GLY A 1 253 ? 18.406 0.686 -6.665 1.00 97.88 253 GLY A O 1
ATOM 1784 N N . GLY A 1 254 ? 17.257 1.706 -8.313 1.00 98.75 254 GLY A N 1
ATOM 1785 C CA . GLY A 1 254 ? 16.080 0.841 -8.277 1.00 98.75 254 GLY A CA 1
ATOM 1786 C C . GLY A 1 254 ? 16.269 -0.417 -9.128 1.00 98.75 254 GLY A C 1
ATOM 1787 O O . GLY A 1 254 ? 17.002 -0.410 -10.123 1.00 98.75 254 GLY A O 1
ATOM 1788 N N . SER A 1 255 ? 15.597 -1.505 -8.743 1.00 98.81 255 SER A N 1
ATOM 1789 C CA . SER A 1 255 ? 15.680 -2.797 -9.434 1.00 98.81 255 SER A CA 1
ATOM 1790 C C . SER A 1 255 ? 14.301 -3.375 -9.750 1.00 98.81 255 SER A C 1
ATOM 1792 O O . SER A 1 255 ? 13.476 -3.552 -8.855 1.00 98.81 255 SER A O 1
ATOM 1794 N N . ALA A 1 256 ? 14.075 -3.746 -11.010 1.00 98.94 256 ALA A N 1
ATOM 1795 C CA . ALA A 1 256 ? 12.892 -4.484 -11.451 1.00 98.94 256 ALA A CA 1
ATOM 1796 C C . ALA A 1 256 ? 13.289 -5.842 -12.049 1.00 98.94 256 ALA A C 1
ATOM 1798 O O . ALA A 1 256 ? 1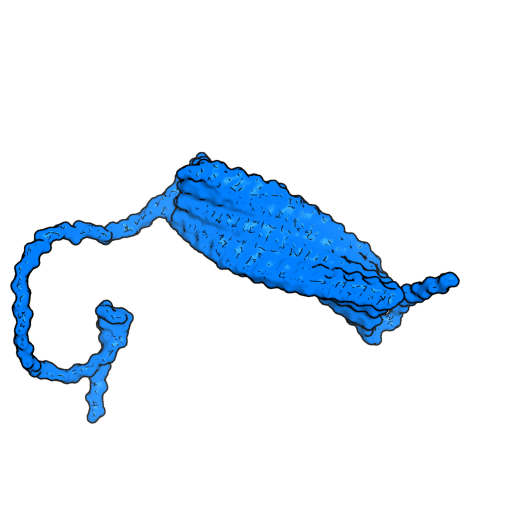4.197 -5.911 -12.873 1.00 98.94 256 ALA A O 1
ATOM 1799 N N . SER A 1 257 ? 12.598 -6.923 -11.686 1.00 98.81 257 SER A N 1
ATOM 1800 C CA . SER A 1 257 ? 12.843 -8.259 -12.245 1.00 98.81 257 SER A CA 1
ATOM 1801 C C . SER A 1 257 ? 11.549 -8.937 -12.677 1.00 98.81 257 SER A C 1
ATOM 1803 O O . SER A 1 257 ? 10.551 -8.877 -11.965 1.00 98.81 257 SER A O 1
ATOM 1805 N N . GLY A 1 258 ? 11.566 -9.616 -13.825 1.00 98.62 258 GLY A N 1
ATOM 1806 C CA . GLY A 1 258 ? 10.412 -10.383 -14.311 1.00 98.62 258 GLY A CA 1
ATOM 1807 C C . GLY A 1 258 ? 9.246 -9.510 -14.782 1.00 98.62 258 GLY A C 1
ATOM 1808 O O . GLY A 1 258 ? 8.106 -9.969 -14.836 1.00 98.62 258 GLY A O 1
ATOM 1809 N N . THR A 1 259 ? 9.503 -8.241 -15.119 1.00 98.94 259 THR A N 1
ATOM 1810 C CA . THR A 1 259 ? 8.450 -7.333 -15.583 1.00 98.94 259 THR A CA 1
ATOM 1811 C C . THR A 1 259 ? 7.844 -7.831 -16.899 1.00 98.94 259 THR A C 1
ATOM 1813 O O . THR A 1 259 ? 8.557 -8.051 -17.875 1.00 98.94 259 THR A O 1
ATOM 1816 N N . THR A 1 260 ? 6.519 -7.935 -16.972 1.00 98.88 260 THR A N 1
ATOM 1817 C CA . THR A 1 260 ? 5.778 -8.161 -18.220 1.00 98.88 260 THR A CA 1
ATOM 1818 C C . THR A 1 260 ? 5.102 -6.870 -18.659 1.00 98.88 260 THR A C 1
ATOM 1820 O O . THR A 1 260 ? 4.303 -6.306 -17.917 1.00 98.88 260 THR A O 1
ATOM 1823 N N . ILE A 1 261 ? 5.392 -6.410 -19.875 1.00 98.81 261 ILE A N 1
ATOM 1824 C CA . ILE A 1 261 ? 4.837 -5.185 -20.455 1.00 98.81 261 ILE A CA 1
ATOM 1825 C C . ILE A 1 261 ? 3.853 -5.561 -21.561 1.00 98.81 261 ILE A C 1
ATOM 1827 O O . ILE A 1 261 ? 4.250 -6.111 -22.591 1.00 98.81 261 ILE A O 1
ATOM 1831 N N . ASN A 1 262 ? 2.572 -5.272 -21.347 1.00 98.62 262 ASN A N 1
ATOM 1832 C CA . ASN A 1 262 ? 1.494 -5.536 -22.297 1.00 98.62 262 ASN A CA 1
ATOM 1833 C C . ASN A 1 262 ? 1.143 -4.290 -23.121 1.00 98.62 262 ASN A C 1
ATOM 1835 O O . ASN A 1 262 ? 1.830 -3.271 -23.070 1.00 98.62 262 ASN A O 1
ATOM 1839 N N . ASN A 1 263 ? 0.103 -4.397 -23.950 1.00 97.88 263 ASN A N 1
ATOM 1840 C CA . ASN A 1 263 ? -0.293 -3.342 -24.875 1.00 97.88 263 ASN A CA 1
ATOM 1841 C C . ASN A 1 263 ? -0.575 -2.013 -24.152 1.00 97.88 263 ASN A C 1
ATOM 1843 O O . ASN A 1 263 ? -1.465 -1.947 -23.308 1.00 97.88 263 ASN A O 1
ATOM 1847 N N . SER A 1 264 ? 0.138 -0.960 -24.565 1.00 98.00 264 SER A N 1
ATOM 1848 C CA . SER A 1 264 ? 0.126 0.387 -23.972 1.00 98.00 264 SER A CA 1
ATOM 1849 C C . SER A 1 264 ? 0.819 0.518 -22.613 1.00 98.00 264 SER A C 1
ATOM 1851 O O . SER A 1 264 ? 0.877 1.622 -22.081 1.00 98.00 264 SER A O 1
ATOM 1853 N N . GLY A 1 265 ? 1.376 -0.563 -22.071 1.00 98.81 265 GLY A N 1
ATOM 1854 C CA . GLY A 1 265 ? 2.197 -0.528 -20.870 1.00 98.81 265 GLY A CA 1
ATOM 1855 C C . GLY A 1 265 ? 3.584 0.020 -21.177 1.00 98.81 265 GLY A C 1
ATOM 1856 O O . GLY A 1 265 ? 4.141 -0.232 -22.253 1.00 98.81 265 GLY A O 1
ATOM 1857 N N . ILE A 1 266 ? 4.146 0.762 -2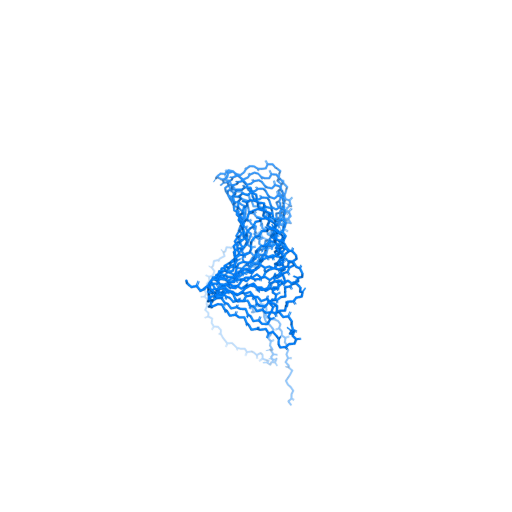0.224 1.00 98.88 266 ILE A N 1
ATOM 1858 C CA . ILE A 1 266 ? 5.452 1.400 -20.384 1.00 98.88 266 ILE A CA 1
ATOM 1859 C C . ILE A 1 266 ? 6.349 1.094 -19.184 1.00 98.88 266 ILE A C 1
ATOM 1861 O O . ILE A 1 266 ? 5.946 1.274 -18.036 1.00 98.88 266 ILE A O 1
ATOM 1865 N N . GLN A 1 267 ? 7.585 0.676 -19.451 1.00 98.88 267 GLN A N 1
ATOM 1866 C CA . GLN A 1 267 ? 8.659 0.639 -18.459 1.00 98.88 267 GLN A CA 1
ATOM 1867 C C . GLN A 1 267 ? 9.745 1.650 -18.838 1.00 98.88 267 GLN A C 1
ATOM 1869 O O . GLN A 1 267 ? 10.354 1.528 -19.901 1.00 98.88 267 GLN A O 1
ATOM 1874 N N . PHE A 1 268 ? 10.023 2.605 -17.955 1.00 98.81 268 PHE A N 1
ATOM 1875 C CA . PHE A 1 268 ? 11.170 3.505 -18.061 1.00 98.81 268 PHE A CA 1
ATOM 1876 C C . PHE A 1 268 ? 12.300 3.014 -17.163 1.00 98.81 268 PHE A C 1
ATOM 1878 O O . PHE A 1 268 ? 12.086 2.727 -15.988 1.00 98.81 268 PHE A O 1
ATOM 1885 N N . ILE A 1 269 ? 13.510 2.941 -17.709 1.00 98.75 269 ILE A N 1
ATOM 1886 C CA . ILE A 1 269 ? 14.732 2.643 -16.965 1.00 98.75 269 ILE A CA 1
ATOM 1887 C C . ILE A 1 269 ? 15.613 3.884 -17.024 1.00 98.75 269 ILE A C 1
ATOM 1889 O O . ILE A 1 269 ? 16.218 4.197 -18.057 1.00 98.75 269 ILE A O 1
ATOM 1893 N N . SER A 1 270 ? 15.643 4.607 -15.911 1.00 98.31 270 SER A N 1
ATOM 1894 C CA . SER A 1 270 ? 16.402 5.843 -15.745 1.00 98.31 270 SER A CA 1
ATOM 1895 C C . SER A 1 270 ? 17.893 5.554 -15.531 1.00 98.31 270 SER A C 1
ATOM 1897 O O . SER A 1 270 ? 18.316 4.405 -15.383 1.00 98.31 270 SER A O 1
ATOM 1899 N N . SER A 1 271 ? 18.719 6.604 -15.534 1.00 98.12 271 SER A N 1
ATOM 1900 C CA . SER A 1 271 ? 20.155 6.478 -15.249 1.00 98.12 271 SER A CA 1
ATOM 1901 C C . SER A 1 271 ? 20.383 5.786 -13.901 1.00 98.12 271 SER A C 1
ATOM 1903 O O . SER A 1 271 ? 19.829 6.210 -12.892 1.00 98.12 271 SER A O 1
ATOM 1905 N N . GLY A 1 272 ? 21.196 4.727 -13.880 1.00 97.88 272 GLY A N 1
ATOM 1906 C CA . GLY A 1 272 ? 21.467 3.932 -12.679 1.00 97.88 272 GLY A CA 1
ATOM 1907 C C . GLY A 1 272 ? 20.355 2.953 -12.283 1.00 97.88 272 GLY A C 1
ATOM 1908 O O . GLY A 1 272 ? 20.545 2.206 -11.325 1.00 97.88 272 GLY A O 1
ATOM 1909 N N . GLY A 1 273 ? 19.222 2.932 -12.990 1.00 98.69 273 GLY A N 1
ATOM 1910 C CA . GLY A 1 273 ? 18.176 1.923 -12.828 1.00 98.69 273 GLY A CA 1
ATOM 1911 C C . GLY A 1 273 ? 18.511 0.621 -13.558 1.00 98.69 273 GLY A C 1
ATOM 1912 O O . GLY A 1 273 ? 19.200 0.626 -14.586 1.00 98.69 273 GLY A O 1
ATOM 1913 N N . SER A 1 274 ? 18.014 -0.503 -13.036 1.00 98.69 274 SER A N 1
ATOM 1914 C CA . SER A 1 274 ? 18.259 -1.835 -13.601 1.00 98.69 274 SER A CA 1
ATOM 1915 C C . SER A 1 274 ? 16.973 -2.645 -13.757 1.00 98.69 274 SER A C 1
ATOM 1917 O O . SER A 1 274 ? 16.240 -2.835 -12.789 1.00 98.69 274 SER A O 1
ATOM 1919 N N . ALA A 1 275 ? 16.735 -3.193 -14.951 1.00 98.75 275 ALA A N 1
ATOM 1920 C CA . ALA A 1 275 ? 15.688 -4.189 -15.178 1.00 98.75 275 ALA A CA 1
ATOM 1921 C C . ALA A 1 275 ? 16.257 -5.519 -15.687 1.00 98.75 275 ALA A C 1
ATOM 1923 O O . ALA A 1 275 ? 17.104 -5.545 -16.581 1.00 98.75 275 ALA A O 1
ATOM 1924 N N . THR A 1 276 ? 15.758 -6.637 -15.168 1.00 98.50 276 THR A N 1
ATOM 1925 C CA . THR A 1 276 ? 16.166 -7.984 -15.587 1.00 98.50 276 THR A CA 1
ATOM 1926 C C . THR A 1 276 ? 14.963 -8.829 -15.986 1.00 98.50 276 THR A C 1
ATOM 1928 O O . THR A 1 276 ? 13.895 -8.740 -15.382 1.00 98.50 276 THR A O 1
ATOM 1931 N N . ALA A 1 277 ? 15.129 -9.672 -17.006 1.00 97.69 277 ALA A N 1
ATOM 1932 C CA . ALA A 1 277 ? 14.101 -10.604 -17.477 1.00 97.69 277 ALA A CA 1
ATOM 1933 C C . ALA A 1 277 ? 12.768 -9.931 -17.875 1.00 97.69 277 ALA A C 1
ATOM 1935 O O . ALA A 1 277 ? 11.691 -10.508 -17.712 1.00 97.69 277 ALA A O 1
ATOM 1936 N N . THR A 1 278 ? 12.824 -8.706 -18.412 1.00 98.56 278 THR A N 1
ATOM 1937 C CA . THR A 1 278 ? 11.627 -8.025 -18.923 1.00 98.56 278 THR A CA 1
ATOM 1938 C C . THR A 1 278 ? 11.085 -8.736 -20.167 1.00 98.56 278 THR A C 1
ATOM 1940 O O . THR A 1 278 ? 11.815 -8.931 -21.138 1.00 98.56 278 THR A O 1
ATOM 1943 N N . THR A 1 279 ? 9.789 -9.043 -20.195 1.00 98.38 279 THR A N 1
ATOM 1944 C CA . THR A 1 279 ? 9.072 -9.490 -21.398 1.00 98.38 279 THR A CA 1
ATOM 1945 C C . THR A 1 279 ? 8.237 -8.347 -21.965 1.00 98.38 279 THR A C 1
ATOM 1947 O O . THR A 1 279 ? 7.370 -7.816 -21.280 1.00 98.38 279 THR A O 1
ATOM 1950 N N . ILE A 1 280 ? 8.463 -7.977 -23.225 1.00 98.19 280 ILE A N 1
ATOM 1951 C CA . ILE A 1 280 ? 7.751 -6.894 -23.913 1.00 98.19 280 ILE A CA 1
ATOM 1952 C C . ILE A 1 280 ? 6.834 -7.492 -24.980 1.00 98.19 280 ILE A C 1
ATOM 1954 O O . ILE A 1 280 ? 7.289 -7.884 -26.056 1.00 98.19 280 ILE A O 1
ATOM 1958 N N . ASN A 1 281 ? 5.538 -7.568 -24.692 1.00 98.19 281 ASN A N 1
ATOM 1959 C CA . ASN A 1 281 ? 4.533 -8.081 -25.620 1.00 98.19 281 ASN A CA 1
ATOM 1960 C C . ASN A 1 281 ? 4.129 -7.027 -26.661 1.00 98.19 281 ASN A C 1
ATOM 1962 O O . ASN A 1 281 ? 4.533 -5.865 -26.597 1.00 98.19 281 ASN A O 1
ATOM 1966 N N . SER A 1 282 ? 3.335 -7.439 -27.653 1.00 97.62 282 SER A N 1
ATOM 1967 C CA . SER A 1 282 ? 2.860 -6.541 -28.707 1.00 97.62 282 SER A CA 1
ATOM 1968 C C . SER A 1 282 ? 2.168 -5.300 -28.135 1.00 97.62 282 SER A C 1
ATOM 1970 O O . SER A 1 282 ? 1.278 -5.405 -27.292 1.00 97.62 282 SER A O 1
ATOM 1972 N N . GLY A 1 283 ? 2.619 -4.127 -28.586 1.00 96.19 283 GLY A N 1
ATOM 1973 C CA . GLY A 1 283 ? 2.142 -2.825 -28.115 1.00 96.19 283 GLY A CA 1
ATOM 1974 C C . GLY A 1 283 ? 2.735 -2.344 -26.785 1.00 96.19 283 GLY A C 1
ATOM 1975 O O . GLY A 1 283 ? 2.423 -1.228 -26.378 1.00 96.19 283 GLY A O 1
ATOM 1976 N N . GLY A 1 284 ? 3.570 -3.144 -26.115 1.00 98.50 284 GLY A N 1
ATOM 1977 C CA . GLY A 1 284 ? 4.328 -2.729 -24.933 1.00 98.50 284 GLY A CA 1
ATOM 1978 C C . GLY A 1 284 ? 5.606 -1.969 -25.292 1.00 98.50 284 GLY A C 1
ATOM 1979 O O . GLY A 1 284 ? 6.184 -2.173 -26.367 1.00 98.50 284 GLY A O 1
ATOM 1980 N N . TRP A 1 285 ? 6.056 -1.107 -24.380 1.00 98.38 285 TRP A N 1
ATOM 1981 C CA . TRP A 1 285 ? 7.218 -0.237 -24.570 1.00 98.38 285 TRP A CA 1
ATOM 1982 C C . TRP A 1 285 ? 8.177 -0.298 -23.379 1.00 98.38 285 TRP A C 1
ATOM 1984 O O . TRP A 1 285 ? 7.785 -0.058 -22.241 1.00 98.38 285 TRP A O 1
ATOM 1994 N N . GLN A 1 286 ? 9.453 -0.568 -23.642 1.00 98.62 286 GLN A N 1
ATOM 1995 C CA . GLN A 1 286 ? 10.535 -0.373 -22.681 1.00 98.62 286 GLN A CA 1
ATOM 1996 C C . GLN A 1 286 ? 11.476 0.712 -23.194 1.00 98.62 286 GLN A C 1
ATOM 1998 O O . GLN A 1 286 ? 11.946 0.643 -24.32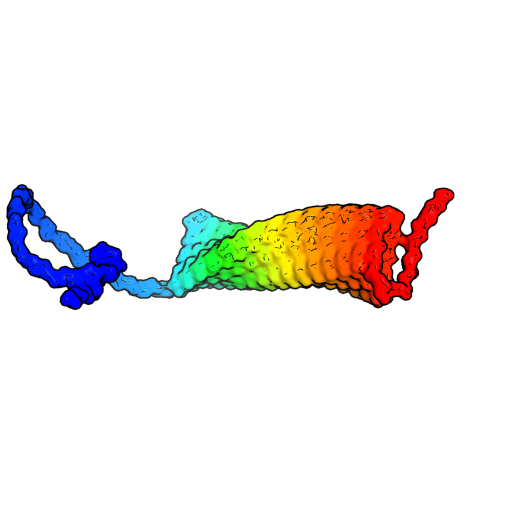9 1.00 98.62 286 GLN A O 1
ATOM 2003 N N . GLU A 1 287 ? 11.798 1.674 -22.343 1.00 98.12 287 GLU A N 1
ATOM 2004 C CA . GLU A 1 287 ? 12.697 2.779 -22.648 1.00 98.12 287 GLU A CA 1
ATOM 2005 C C . GLU A 1 287 ? 13.892 2.778 -21.702 1.00 98.12 287 GLU A C 1
ATOM 2007 O O . GLU A 1 287 ? 13.730 2.751 -20.485 1.00 98.12 287 GLU A O 1
ATOM 2012 N N . ILE A 1 288 ? 15.099 2.81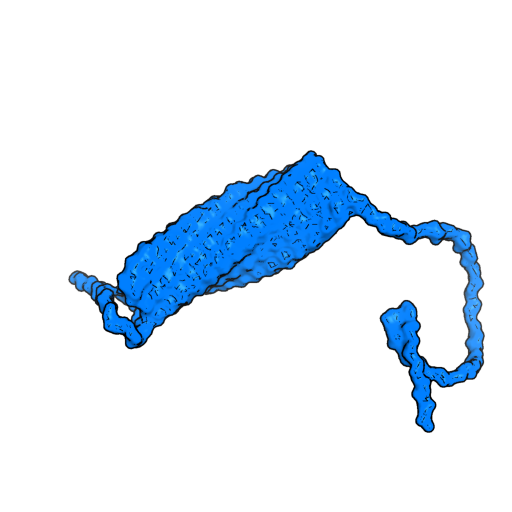5 -22.264 1.00 98.06 288 ILE A N 1
ATOM 2013 C CA . ILE A 1 288 ? 16.356 2.733 -21.521 1.00 98.06 288 ILE A CA 1
ATOM 2014 C C . ILE A 1 288 ? 17.143 4.015 -21.754 1.00 98.06 288 ILE A C 1
ATOM 2016 O O . ILE A 1 288 ? 17.674 4.244 -22.846 1.00 98.06 288 ILE A O 1
ATOM 2020 N N . SER A 1 289 ? 17.207 4.850 -20.721 1.00 96.38 289 SER A N 1
ATOM 2021 C CA . SER A 1 289 ? 17.944 6.114 -20.728 1.00 96.38 289 SER A CA 1
ATOM 2022 C C . SER A 1 289 ? 19.458 5.899 -20.699 1.00 96.38 289 SER A C 1
ATOM 2024 O O . SER A 1 289 ? 19.950 4.808 -20.400 1.00 96.38 289 SER A O 1
ATOM 2026 N N . SER A 1 290 ? 20.219 6.964 -20.971 1.00 96.62 290 SER A N 1
ATOM 2027 C CA . SER A 1 290 ? 21.669 6.967 -20.744 1.00 96.62 290 SER A CA 1
ATOM 2028 C C . SER A 1 290 ? 21.980 6.549 -19.304 1.00 96.62 290 SER A C 1
ATOM 2030 O O . SER A 1 290 ? 21.421 7.118 -18.371 1.00 96.62 290 SER A O 1
ATOM 2032 N N . GLY A 1 291 ? 22.866 5.568 -19.117 1.00 96.56 291 GLY A N 1
ATOM 2033 C CA . GLY A 1 291 ? 23.222 5.028 -17.802 1.00 96.56 291 GLY A CA 1
ATOM 2034 C C . GLY A 1 291 ? 22.229 4.013 -17.219 1.00 96.56 291 GLY A C 1
ATOM 2035 O O . GLY A 1 291 ? 22.528 3.432 -16.179 1.00 96.56 291 GLY A O 1
ATOM 2036 N N . GLY A 1 292 ? 21.077 3.781 -17.856 1.00 98.19 292 GLY A N 1
ATOM 2037 C CA . GLY A 1 292 ? 20.152 2.702 -17.498 1.00 98.19 292 GLY A CA 1
ATOM 2038 C C . GLY A 1 292 ? 20.592 1.354 -18.080 1.00 98.19 292 GLY A C 1
ATOM 2039 O O . GLY A 1 292 ? 21.280 1.302 -19.108 1.00 98.19 292 GLY A O 1
ATOM 2040 N N . SER A 1 293 ? 20.192 0.254 -17.438 1.00 98.12 293 SER A N 1
ATOM 2041 C CA . SER A 1 293 ? 20.554 -1.105 -17.861 1.00 98.12 293 SER A CA 1
ATOM 2042 C C . SER A 1 293 ? 19.347 -2.040 -17.914 1.00 98.12 293 SER A C 1
ATOM 2044 O O . SER A 1 293 ? 18.618 -2.171 -16.935 1.00 98.12 293 SER A O 1
ATOM 2046 N N . ALA A 1 294 ? 19.181 -2.755 -19.029 1.00 98.00 294 ALA A N 1
ATOM 2047 C CA . ALA A 1 294 ? 18.290 -3.910 -19.118 1.00 98.00 294 ALA A CA 1
ATOM 2048 C C . ALA A 1 294 ? 19.047 -5.175 -19.535 1.00 98.00 294 ALA A C 1
ATOM 2050 O O . ALA A 1 294 ? 19.836 -5.161 -20.481 1.00 98.00 294 ALA A O 1
ATOM 2051 N N . THR A 1 295 ? 18.782 -6.301 -18.883 1.00 96.75 295 THR A N 1
ATOM 2052 C CA . THR A 1 295 ? 19.328 -7.600 -19.297 1.00 96.75 295 THR A CA 1
ATOM 2053 C C . THR A 1 295 ? 18.232 -8.644 -19.426 1.00 96.75 295 THR A C 1
ATOM 2055 O O . THR A 1 295 ? 17.178 -8.554 -18.801 1.00 96.75 295 THR A O 1
ATOM 2058 N N . GLU A 1 296 ? 18.480 -9.649 -20.266 1.00 95.81 296 GLU A N 1
ATOM 2059 C CA . GLU A 1 296 ? 17.568 -10.779 -20.482 1.00 95.81 296 GLU A CA 1
ATOM 2060 C C . GLU A 1 296 ? 16.185 -10.357 -21.003 1.00 95.81 296 GLU A C 1
ATOM 2062 O O . GLU A 1 296 ? 15.194 -11.057 -20.814 1.00 95.81 296 GLU A O 1
ATOM 2067 N N . THR A 1 297 ? 16.111 -9.219 -21.700 1.00 95.94 297 THR A N 1
ATOM 2068 C CA . THR A 1 297 ? 14.857 -8.754 -22.292 1.00 95.94 297 THR A CA 1
ATOM 2069 C C . THR A 1 297 ? 14.397 -9.682 -23.419 1.00 95.94 297 THR A C 1
ATOM 2071 O O . THR A 1 297 ? 15.155 -9.963 -24.354 1.00 95.94 297 THR A O 1
ATOM 2074 N N . ALA A 1 298 ? 13.133 -10.103 -23.366 1.00 95.50 298 ALA A N 1
ATOM 2075 C CA . ALA A 1 298 ? 12.437 -10.833 -24.419 1.00 95.50 298 ALA A CA 1
ATOM 2076 C C . ALA A 1 298 ? 11.410 -9.918 -25.109 1.00 95.50 298 ALA A C 1
ATOM 2078 O O . ALA A 1 298 ? 10.494 -9.415 -24.470 1.00 95.50 298 ALA A O 1
ATOM 2079 N N . ILE A 1 299 ? 11.545 -9.696 -26.420 1.00 95.00 299 ILE A N 1
ATOM 2080 C CA . ILE A 1 299 ? 10.651 -8.828 -27.206 1.00 95.00 299 ILE A CA 1
ATOM 2081 C C . ILE A 1 299 ? 9.715 -9.670 -28.086 1.00 95.00 299 ILE A C 1
ATOM 2083 O O . ILE A 1 299 ? 10.114 -10.170 -29.135 1.00 95.00 299 ILE A O 1
ATOM 2087 N N . ASN A 1 300 ? 8.445 -9.762 -27.698 1.00 94.81 300 ASN A N 1
ATOM 2088 C CA . ASN A 1 300 ? 7.379 -10.510 -28.372 1.00 94.81 300 ASN A CA 1
ATOM 2089 C C . ASN A 1 300 ? 6.460 -9.571 -29.180 1.00 94.81 300 ASN A C 1
ATOM 2091 O O . ASN A 1 300 ? 5.238 -9.573 -29.030 1.00 94.81 300 ASN A O 1
ATOM 2095 N N . GLY A 1 301 ? 7.059 -8.727 -30.026 1.00 90.81 301 GLY A N 1
ATOM 2096 C CA . GLY A 1 301 ? 6.341 -7.768 -30.879 1.00 90.81 301 GLY A CA 1
ATOM 2097 C C . GLY A 1 301 ? 6.132 -6.374 -30.277 1.00 90.81 301 GLY A C 1
ATOM 2098 O O . GLY A 1 301 ? 5.449 -5.555 -30.893 1.00 90.81 301 GLY A O 1
ATOM 2099 N N . GLY A 1 302 ? 6.689 -6.110 -29.093 1.00 95.69 302 GLY A N 1
ATOM 2100 C CA . GLY A 1 302 ? 6.775 -4.774 -28.501 1.00 95.69 302 GLY A CA 1
ATOM 2101 C C . GLY A 1 302 ? 8.003 -3.986 -28.963 1.00 95.69 302 GLY A C 1
ATOM 2102 O O . GLY A 1 302 ? 8.675 -4.353 -29.931 1.00 95.69 302 GLY A O 1
ATOM 2103 N N . ILE A 1 303 ? 8.301 -2.896 -28.255 1.00 95.69 303 ILE A N 1
ATOM 2104 C CA . ILE A 1 303 ? 9.421 -2.000 -28.561 1.00 95.69 303 ILE A CA 1
ATOM 2105 C C . ILE A 1 303 ? 10.351 -1.891 -27.355 1.00 95.69 303 ILE A C 1
ATOM 2107 O O . ILE A 1 303 ? 9.907 -1.632 -26.242 1.00 95.69 303 ILE A O 1
ATOM 2111 N N . GLN A 1 304 ? 11.651 -2.043 -27.608 1.00 96.88 304 GLN A N 1
ATOM 2112 C CA . GLN A 1 304 ? 12.711 -1.625 -26.697 1.00 96.88 304 GLN A CA 1
ATOM 2113 C C . GLN A 1 304 ? 13.464 -0.461 -27.342 1.00 96.88 304 GLN A C 1
ATOM 2115 O O . GLN A 1 304 ? 14.070 -0.618 -28.407 1.00 96.88 304 GLN A O 1
ATOM 2120 N N . TRP A 1 305 ? 13.419 0.702 -26.704 1.00 93.69 305 TRP A N 1
ATOM 2121 C CA . TRP A 1 305 ? 14.133 1.901 -27.116 1.00 93.69 305 TRP A CA 1
ATOM 2122 C C . TRP A 1 305 ? 15.333 2.138 -26.202 1.00 93.69 305 TRP A C 1
ATOM 2124 O O . TRP A 1 305 ? 15.202 2.104 -24.983 1.00 93.69 305 TRP A O 1
ATOM 2134 N N . ILE A 1 306 ? 16.506 2.387 -26.785 1.00 95.12 306 ILE A N 1
ATOM 2135 C CA . ILE A 1 306 ? 17.761 2.553 -26.041 1.00 95.12 306 ILE A CA 1
ATOM 2136 C C . ILE A 1 306 ? 18.412 3.859 -26.488 1.00 95.12 306 ILE A C 1
ATOM 2138 O O . ILE A 1 306 ? 18.838 3.972 -27.642 1.00 95.12 306 ILE A O 1
ATOM 2142 N N . TYR A 1 307 ? 18.502 4.836 -25.587 1.00 90.31 307 TYR A N 1
ATOM 2143 C CA . TYR A 1 307 ? 19.242 6.070 -25.851 1.00 90.31 307 TYR A CA 1
ATOM 2144 C C . TYR A 1 307 ? 20.752 5.829 -25.838 1.00 90.31 307 TYR A C 1
ATOM 2146 O O . TYR A 1 307 ? 21.248 4.822 -25.326 1.00 90.31 307 TYR A O 1
ATOM 2154 N N . ASP A 1 308 ? 21.504 6.769 -26.414 1.00 91.25 308 ASP A N 1
ATOM 2155 C CA . ASP A 1 308 ? 22.963 6.736 -26.329 1.00 91.25 308 ASP A CA 1
ATOM 2156 C C . ASP A 1 308 ? 23.407 6.722 -24.858 1.00 91.25 308 ASP A C 1
ATOM 2158 O O . ASP A 1 308 ? 22.839 7.426 -24.027 1.00 91.25 308 ASP A O 1
ATOM 2162 N N . GLY A 1 309 ? 24.371 5.863 -24.524 1.00 90.25 309 GLY A N 1
ATOM 2163 C CA . GLY A 1 309 ? 24.787 5.604 -23.140 1.00 90.25 309 GLY A CA 1
ATOM 2164 C C . GLY A 1 309 ? 23.929 4.599 -22.353 1.00 90.25 309 GLY A C 1
ATOM 2165 O O . GLY A 1 309 ? 24.334 4.212 -21.260 1.00 90.25 309 GLY A O 1
ATOM 2166 N N . GLY A 1 310 ? 22.780 4.149 -22.871 1.00 92.94 310 GLY A N 1
ATOM 2167 C CA . GLY A 1 310 ? 21.995 3.054 -22.286 1.00 92.94 310 GLY A CA 1
ATOM 2168 C C . GLY A 1 310 ? 22.548 1.671 -22.656 1.00 92.94 310 GLY A C 1
ATOM 2169 O O . GLY A 1 310 ? 23.159 1.495 -23.717 1.00 92.94 310 GLY A O 1
ATOM 2170 N N . SER A 1 311 ? 22.326 0.672 -21.796 1.00 93.56 311 SER A N 1
ATOM 2171 C CA . SER A 1 311 ? 22.782 -0.710 -22.004 1.00 93.56 311 SER A CA 1
ATOM 2172 C C . SER A 1 311 ? 21.612 -1.688 -22.099 1.00 93.56 311 SER A C 1
ATOM 2174 O O . SER A 1 311 ? 20.727 -1.691 -21.247 1.00 93.56 311 SER A O 1
ATOM 2176 N N . ALA A 1 312 ? 21.635 -2.555 -23.114 1.00 90.44 312 ALA A N 1
ATOM 2177 C CA . ALA A 1 312 ? 20.729 -3.693 -23.218 1.00 90.44 312 ALA A CA 1
ATOM 2178 C C . ALA A 1 312 ? 21.497 -4.952 -23.641 1.00 90.44 312 ALA A C 1
ATOM 2180 O O . ALA A 1 312 ? 22.163 -4.952 -24.680 1.00 90.44 312 ALA A O 1
ATOM 2181 N N . LEU A 1 313 ? 21.391 -6.027 -22.858 1.00 82.12 313 LEU A N 1
ATOM 2182 C CA . LEU A 1 313 ? 21.917 -7.349 -23.211 1.00 82.12 313 LEU A CA 1
ATOM 2183 C C . LEU A 1 313 ? 20.755 -8.313 -23.435 1.00 82.12 313 LEU A C 1
ATOM 2185 O O . LEU A 1 313 ? 20.026 -8.662 -22.508 1.00 82.12 313 LEU A O 1
ATOM 2189 N N . MET A 1 314 ? 20.577 -8.736 -24.684 1.00 68.81 314 MET A N 1
ATOM 2190 C CA . MET A 1 314 ? 19.503 -9.650 -25.063 1.00 68.81 314 MET A CA 1
ATOM 2191 C C . MET A 1 314 ? 19.822 -11.101 -24.706 1.00 68.81 314 MET A C 1
ATOM 2193 O O . MET A 1 314 ? 20.980 -11.520 -24.719 1.00 68.81 314 MET A O 1
ATOM 2197 N N . ASN A 1 315 ? 18.772 -11.892 -24.479 1.00 60.22 315 ASN A N 1
ATOM 2198 C CA . ASN A 1 315 ? 18.895 -13.344 -24.424 1.00 60.22 315 ASN A CA 1
ATOM 2199 C C . ASN A 1 315 ? 19.294 -13.878 -25.827 1.00 60.22 315 ASN A C 1
ATOM 2201 O O . ASN A 1 315 ? 18.619 -13.544 -26.807 1.00 60.22 315 ASN A O 1
ATOM 2205 N N . PRO A 1 316 ? 20.365 -14.688 -25.968 1.00 50.00 316 PRO A N 1
ATOM 2206 C CA . PRO A 1 316 ? 20.926 -15.106 -27.263 1.00 50.00 316 PRO A CA 1
ATOM 2207 C C . PRO A 1 316 ? 19.984 -15.896 -28.196 1.00 50.00 316 PRO A C 1
ATOM 2209 O O . PRO A 1 316 ? 20.348 -16.151 -29.342 1.00 50.00 316 PRO A O 1
ATOM 2212 N N . LEU A 1 317 ? 18.782 -16.271 -27.751 1.00 49.06 317 LEU A N 1
ATOM 2213 C CA . LEU A 1 317 ? 17.831 -17.093 -28.510 1.00 49.06 317 LEU A CA 1
ATOM 2214 C C . LEU A 1 317 ? 16.817 -16.327 -29.382 1.00 49.06 317 LEU A C 1
ATOM 2216 O O . LEU A 1 317 ? 16.054 -16.977 -30.094 1.00 49.06 317 LEU A O 1
ATOM 2220 N N . MET A 1 318 ? 16.801 -14.987 -29.396 1.00 47.12 318 MET A N 1
ATOM 2221 C CA . MET A 1 318 ? 15.757 -14.229 -30.108 1.00 47.12 318 MET A CA 1
ATOM 2222 C C . MET A 1 318 ? 16.324 -13.110 -30.996 1.00 47.12 318 MET A C 1
ATOM 2224 O O . MET A 1 318 ? 16.305 -11.927 -30.665 1.00 47.12 318 MET A O 1
ATOM 2228 N N . ILE A 1 319 ? 16.858 -13.498 -32.157 1.00 41.62 319 ILE A N 1
ATOM 2229 C CA . ILE A 1 319 ? 17.412 -12.581 -33.165 1.00 41.62 319 ILE A CA 1
ATOM 2230 C C . ILE A 1 319 ? 16.312 -12.204 -34.167 1.00 41.62 319 ILE A C 1
ATOM 2232 O O . ILE A 1 319 ? 16.160 -12.858 -35.194 1.00 41.62 319 ILE A O 1
ATOM 2236 N N . LEU A 1 320 ? 15.560 -11.136 -33.877 1.00 41.72 320 LEU A N 1
ATOM 2237 C CA . LEU A 1 320 ? 15.022 -10.216 -34.894 1.00 41.72 320 LEU A CA 1
ATOM 2238 C C . LEU A 1 320 ? 14.560 -8.897 -34.237 1.00 41.72 320 LEU A C 1
ATOM 2240 O O . LEU A 1 320 ? 13.368 -8.632 -34.115 1.00 41.72 320 LEU A O 1
ATOM 2244 N N . VAL A 1 321 ? 15.495 -8.055 -33.781 1.00 48.97 321 VAL A N 1
ATOM 2245 C CA . VAL A 1 321 ? 15.156 -6.747 -33.185 1.00 48.97 321 VAL A CA 1
ATOM 2246 C C . VAL A 1 321 ? 15.511 -5.609 -34.128 1.00 48.97 321 VAL A C 1
ATOM 2248 O O . VAL A 1 321 ? 16.642 -5.482 -34.596 1.00 48.97 321 VAL A O 1
ATOM 2251 N N . LYS A 1 322 ? 14.530 -4.739 -34.378 1.00 46.97 322 LYS A N 1
ATOM 2252 C CA . LYS A 1 322 ? 14.718 -3.446 -35.035 1.00 46.97 322 LYS A CA 1
ATOM 2253 C C . LYS A 1 322 ? 15.270 -2.461 -33.998 1.00 46.97 322 LYS A C 1
ATOM 2255 O O . LYS A 1 322 ? 14.526 -1.671 -33.431 1.00 46.97 322 LYS A O 1
ATOM 2260 N N . ILE A 1 323 ? 16.568 -2.548 -33.708 1.00 51.44 323 ILE A N 1
ATOM 2261 C CA . ILE A 1 323 ? 17.248 -1.592 -32.823 1.00 51.44 323 ILE A CA 1
ATOM 2262 C C . ILE A 1 323 ? 17.364 -0.266 -33.578 1.00 51.44 323 ILE A C 1
ATOM 2264 O O . ILE A 1 323 ? 18.160 -0.140 -34.508 1.00 51.44 323 ILE A O 1
ATOM 2268 N N . ILE A 1 324 ? 16.578 0.734 -33.187 1.00 49.81 324 ILE A N 1
ATOM 2269 C CA . ILE A 1 324 ? 16.748 2.105 -33.674 1.00 49.81 324 ILE A CA 1
ATOM 2270 C C . ILE A 1 324 ? 17.736 2.800 -32.730 1.00 49.81 324 ILE A C 1
ATOM 2272 O O . ILE A 1 324 ? 17.348 3.452 -31.770 1.00 49.81 324 ILE A O 1
ATOM 2276 N N . LYS A 1 325 ? 19.040 2.642 -32.990 1.00 47.28 325 LYS A N 1
ATOM 2277 C CA . LYS A 1 325 ? 20.075 3.503 -32.396 1.00 47.28 325 LYS A CA 1
ATOM 2278 C C . LYS A 1 325 ? 20.196 4.758 -33.258 1.00 47.28 325 LYS A C 1
ATOM 2280 O O . LYS A 1 325 ? 20.869 4.739 -34.287 1.00 47.28 325 LYS A O 1
ATOM 2285 N N . LEU A 1 326 ? 19.529 5.842 -32.871 1.00 44.62 326 LEU A N 1
ATOM 2286 C CA . LEU A 1 326 ? 19.697 7.136 -33.536 1.00 44.62 326 LEU A CA 1
ATOM 2287 C C . LEU A 1 326 ? 20.900 7.867 -32.927 1.00 44.62 326 LEU A C 1
ATOM 2289 O O . LEU A 1 326 ? 20.847 8.334 -31.794 1.00 44.62 326 LEU A O 1
ATOM 2293 N N . ARG A 1 327 ? 21.991 7.973 -33.695 1.00 35.66 327 ARG A N 1
ATOM 2294 C CA . ARG A 1 327 ? 23.057 8.953 -33.442 1.00 35.66 327 ARG A CA 1
ATOM 2295 C C . ARG A 1 327 ? 22.620 10.293 -34.024 1.00 35.66 327 ARG A C 1
ATOM 2297 O O . ARG A 1 327 ? 22.416 10.387 -35.232 1.00 35.66 327 ARG A O 1
ATOM 2304 N N . TRP A 1 328 ? 22.523 11.322 -33.190 1.00 38.81 328 TRP A N 1
ATOM 2305 C CA . TRP A 1 328 ? 22.400 12.695 -33.672 1.00 38.81 328 TRP A CA 1
ATOM 2306 C C . TRP A 1 328 ? 23.745 13.140 -34.258 1.00 38.81 328 TRP A C 1
ATOM 2308 O O . TRP A 1 328 ? 24.742 13.242 -33.543 1.00 38.81 328 TRP A O 1
ATOM 2318 N N . ILE A 1 329 ? 23.782 13.365 -35.571 1.00 39.12 329 ILE A N 1
ATOM 2319 C CA . ILE A 1 329 ? 24.880 14.078 -36.233 1.00 39.12 329 ILE A CA 1
ATOM 2320 C C . ILE A 1 329 ? 24.616 15.568 -35.987 1.00 39.12 329 ILE A C 1
ATOM 2322 O O . ILE A 1 329 ? 23.502 16.024 -36.241 1.00 39.12 329 ILE A O 1
ATOM 2326 N N . HIS A 1 330 ? 25.599 16.256 -35.398 1.00 50.97 330 HIS A N 1
ATOM 2327 C CA . HIS A 1 330 ? 25.546 17.687 -35.070 1.00 50.97 330 HIS A CA 1
ATOM 2328 C C . HIS A 1 330 ? 25.370 18.566 -36.311 1.00 50.97 330 HIS A C 1
ATOM 2330 O O . HIS A 1 330 ? 25.930 18.198 -37.371 1.00 50.97 330 HIS A O 1
#

Sequence (330 aa):
MNKIYNIVWNESSGMWVVTSELTRKGGQRHRKIKRTMLAGLIAGLMLPTVPALAQVFNDKILDYSSSMSLSAGDSAFNTTIDGGEQYVSSGGSAISTTINGGAQIIFNGGTASTTTINGGYQDISSGGSVTNTLISGGDQYISDGGSATNTVIDGGTQYISSGGNAIETTIENGFQEVSNGGSATSTVINAGFQNISSGGSATSTIINAGFQDVSNGGSATSTTINGGVQLISSGGSAVDTTIQSGIQEVGEGGSASGTTINNSGIQFISSGGSATATTINSGGWQEISSGGSATETAINGGIQWIYDGGSALMNPLMILVKIIKLRWIH